Protein AF-A0A950ZVS3-F1 (afdb_monomer_lite)

Radius of gyration: 29.75 Å; chains: 1; bounding box: 111×52×45 Å

Secondary structure (DSSP, 8-state):
--TTHHHHHHHHHHHHHHHHHHHHHHHHHGGGHHHHHHHHHHHHHHTT-------SSS---S-------------------------PPP-TT-PPPPPHHHHHHHHHHHHHHHHHHHTGGGSPTT-HHHHHHHHIIIIIHHHHHHHHHTS-HHHHSS--STT---HHHHHHHHHHHHHHHHHHHHHHT-

pLDDT: mean 72.45, std 17.31, range [37.19, 94.38]

Structure (mmCIF, N/CA/C/O backbone):
data_AF-A0A950ZVS3-F1
#
_entry.id   AF-A0A950ZVS3-F1
#
loop_
_atom_site.group_PDB
_atom_site.id
_atom_site.type_symbol
_atom_site.label_atom_id
_atom_site.label_alt_id
_atom_site.label_comp_id
_atom_site.label_asym_id
_atom_site.label_entity_id
_atom_site.label_seq_id
_atom_site.pdbx_PDB_ins_code
_atom_site.Cartn_x
_atom_site.Cartn_y
_atom_site.Cartn_z
_atom_site.occupancy
_atom_site.B_iso_or_equiv
_atom_site.auth_seq_id
_atom_site.auth_comp_id
_atom_site.auth_asym_id
_atom_site.auth_atom_id
_atom_site.pdbx_PDB_model_num
ATOM 1 N N . MET A 1 1 ? 47.608 -9.525 -6.305 1.00 53.50 1 MET A N 1
ATOM 2 C CA . MET A 1 1 ? 46.633 -10.629 -6.482 1.00 53.50 1 MET A CA 1
ATOM 3 C C . MET A 1 1 ? 45.862 -11.009 -5.201 1.00 53.50 1 MET A C 1
ATOM 5 O O . MET A 1 1 ? 45.128 -11.982 -5.234 1.00 53.50 1 MET A O 1
ATOM 9 N N . TRP A 1 2 ? 45.948 -10.255 -4.090 1.00 55.88 2 TRP A N 1
ATOM 10 C CA . TRP A 1 2 ? 45.278 -10.613 -2.819 1.00 55.88 2 TRP A CA 1
ATOM 11 C C . TRP A 1 2 ? 43.920 -9.907 -2.591 1.00 55.88 2 TRP A C 1
ATOM 13 O O . TRP A 1 2 ? 43.090 -10.376 -1.823 1.00 55.88 2 TRP A O 1
ATOM 23 N N . LEU A 1 3 ? 43.645 -8.822 -3.327 1.00 58.00 3 LEU A N 1
ATOM 24 C CA . LEU A 1 3 ? 42.434 -7.993 -3.186 1.00 58.00 3 LEU A CA 1
ATOM 25 C C . LEU A 1 3 ? 41.140 -8.621 -3.750 1.00 58.00 3 LEU A C 1
ATOM 27 O O . LEU A 1 3 ? 40.059 -8.126 -3.455 1.00 58.00 3 LEU A O 1
ATOM 31 N N . LEU A 1 4 ? 41.223 -9.721 -4.514 1.00 61.34 4 LEU A N 1
ATOM 32 C CA . LEU A 1 4 ? 40.048 -10.426 -5.061 1.00 61.34 4 LEU A CA 1
ATOM 33 C C . LEU A 1 4 ? 39.488 -11.522 -4.135 1.00 61.34 4 LEU A C 1
ATOM 35 O O . LEU A 1 4 ? 38.353 -11.948 -4.322 1.00 61.34 4 LEU A O 1
ATOM 39 N N . PHE A 1 5 ? 40.237 -11.963 -3.117 1.00 62.53 5 PHE A N 1
ATOM 40 C CA . PHE A 1 5 ? 39.783 -13.016 -2.193 1.00 62.53 5 PHE A CA 1
ATOM 41 C C . PHE A 1 5 ? 38.839 -12.499 -1.100 1.00 62.53 5 PHE A C 1
ATOM 43 O O . PHE A 1 5 ? 37.979 -13.234 -0.620 1.00 62.53 5 PHE A O 1
ATOM 50 N N . ILE A 1 6 ? 38.963 -11.219 -0.745 1.00 69.38 6 ILE A N 1
ATOM 51 C CA . ILE A 1 6 ? 38.144 -10.556 0.275 1.00 69.38 6 ILE A CA 1
ATOM 52 C C . ILE A 1 6 ? 36.649 -10.532 -0.108 1.00 69.38 6 ILE A C 1
ATOM 54 O O . ILE A 1 6 ? 35.839 -10.975 0.707 1.00 69.38 6 ILE A O 1
ATOM 58 N N . PRO A 1 7 ? 36.237 -10.112 -1.325 1.00 64.56 7 PRO A N 1
ATOM 59 C CA . PRO A 1 7 ? 34.819 -10.133 -1.693 1.00 64.56 7 PRO A CA 1
ATOM 60 C C . PRO A 1 7 ? 34.251 -11.557 -1.808 1.00 64.56 7 PRO A C 1
ATOM 62 O O . PRO A 1 7 ? 33.087 -11.770 -1.477 1.00 64.56 7 PRO A O 1
ATOM 65 N N . LEU A 1 8 ? 35.063 -12.546 -2.207 1.00 68.62 8 LEU A N 1
ATOM 66 C CA . LEU A 1 8 ? 34.636 -13.947 -2.307 1.00 68.62 8 LEU A CA 1
ATOM 67 C C . LEU A 1 8 ? 34.333 -14.552 -0.924 1.00 68.62 8 LEU A C 1
ATOM 69 O O . LEU A 1 8 ? 33.345 -15.266 -0.763 1.00 68.62 8 LEU A O 1
ATOM 73 N N . LEU A 1 9 ? 35.150 -14.231 0.086 1.00 72.06 9 LEU A N 1
ATOM 74 C CA . LEU A 1 9 ? 34.936 -14.663 1.471 1.00 72.06 9 LEU A CA 1
ATOM 75 C C . LEU A 1 9 ? 33.711 -13.997 2.109 1.00 72.06 9 LEU A C 1
ATOM 77 O O . LEU A 1 9 ? 32.965 -14.662 2.825 1.00 72.06 9 LEU A O 1
ATOM 81 N N . ILE A 1 10 ? 33.465 -12.717 1.812 1.00 74.19 10 ILE A N 1
ATOM 82 C CA . ILE A 1 10 ? 32.268 -12.000 2.282 1.00 74.19 10 ILE A CA 1
ATOM 83 C C . ILE A 1 10 ? 31.003 -12.605 1.654 1.00 74.19 10 ILE A C 1
ATOM 85 O O . ILE A 1 10 ? 30.020 -12.842 2.358 1.00 74.19 10 ILE A O 1
ATOM 89 N N . LEU A 1 11 ? 31.041 -12.925 0.356 1.00 70.56 11 LEU A N 1
ATOM 90 C CA . LEU A 1 11 ? 29.930 -13.574 -0.341 1.00 70.56 11 LEU A CA 1
ATOM 91 C C . LEU A 1 11 ? 29.657 -14.983 0.217 1.00 70.56 11 LEU A C 1
ATOM 93 O O . LEU A 1 11 ? 28.511 -15.322 0.498 1.00 70.56 11 LEU A O 1
ATOM 97 N N . ALA A 1 12 ? 30.704 -15.783 0.441 1.00 71.88 12 ALA A N 1
ATOM 98 C CA . ALA A 1 12 ? 30.580 -17.119 1.027 1.00 71.88 12 ALA A CA 1
ATOM 99 C C . ALA A 1 12 ? 30.028 -17.076 2.465 1.00 71.88 12 ALA A C 1
ATOM 101 O O . ALA A 1 12 ? 29.174 -17.889 2.822 1.00 71.88 12 ALA A O 1
ATOM 102 N N . GLY A 1 13 ? 30.460 -16.096 3.268 1.00 67.81 13 GLY A N 1
ATOM 103 C CA . GLY A 1 13 ? 29.931 -15.857 4.612 1.00 67.81 13 GLY A CA 1
ATOM 104 C C . GLY A 1 13 ? 28.447 -15.479 4.608 1.00 67.81 13 GLY A C 1
ATOM 105 O O . GLY A 1 13 ? 27.675 -16.027 5.393 1.00 67.81 13 GLY A O 1
ATOM 106 N N . LEU A 1 14 ? 28.021 -14.615 3.681 1.00 67.75 14 LEU A N 1
ATOM 107 C CA . LEU A 1 14 ? 26.611 -14.236 3.517 1.00 67.75 14 LEU A CA 1
ATOM 108 C C . LEU A 1 14 ? 25.729 -15.421 3.099 1.00 67.75 14 LEU A C 1
ATOM 110 O O . LEU A 1 14 ? 24.624 -15.575 3.620 1.00 67.75 14 LEU A O 1
ATOM 114 N N . ILE A 1 15 ? 26.222 -16.290 2.213 1.00 67.56 15 ILE A N 1
ATOM 115 C CA . ILE A 1 15 ? 25.498 -17.495 1.774 1.00 67.56 15 ILE A CA 1
ATOM 116 C C . ILE A 1 15 ? 25.351 -18.504 2.929 1.00 67.56 15 ILE A C 1
ATOM 118 O O . ILE A 1 15 ? 24.272 -19.068 3.139 1.00 67.56 15 ILE A O 1
ATOM 122 N N . LEU A 1 16 ? 26.405 -18.706 3.726 1.00 60.56 16 LEU A N 1
ATOM 123 C CA . LEU A 1 16 ? 26.360 -19.584 4.904 1.00 60.56 16 LEU A CA 1
ATOM 124 C C . LEU A 1 16 ? 25.433 -19.039 6.001 1.00 60.56 16 LEU A C 1
ATOM 126 O O . LEU A 1 16 ? 24.679 -19.796 6.610 1.00 60.56 16 LEU A O 1
ATOM 130 N N . MET A 1 17 ? 25.421 -17.724 6.212 1.00 57.72 17 MET A N 1
ATOM 131 C CA . MET A 1 17 ? 24.556 -17.096 7.212 1.00 57.72 17 MET A CA 1
ATOM 132 C C . MET A 1 17 ? 23.077 -17.104 6.789 1.00 57.72 17 MET A C 1
ATOM 134 O O . MET A 1 17 ? 22.202 -17.378 7.611 1.00 57.72 17 MET A O 1
ATOM 138 N N . GLY A 1 18 ? 22.789 -16.895 5.500 1.00 57.38 18 GLY A N 1
ATOM 139 C CA . GLY A 1 18 ? 21.432 -17.001 4.955 1.00 57.38 18 GLY A CA 1
ATOM 140 C C . GLY A 1 18 ? 20.872 -18.426 5.014 1.00 57.38 18 GLY A C 1
ATOM 141 O O . GLY A 1 18 ? 19.716 -18.624 5.386 1.00 57.38 18 GLY A O 1
ATOM 142 N N . SER A 1 19 ? 21.697 -19.434 4.721 1.00 58.69 19 SER A N 1
ATOM 143 C CA . SER A 1 19 ? 21.277 -20.843 4.770 1.00 58.69 19 SER A CA 1
ATOM 144 C C . SER A 1 19 ? 21.027 -21.352 6.194 1.00 58.69 19 SER A C 1
ATOM 146 O O . SER A 1 19 ? 20.075 -22.105 6.402 1.00 58.69 19 SER A O 1
ATOM 148 N N . ALA A 1 20 ? 21.787 -20.886 7.192 1.00 59.25 20 ALA A N 1
ATOM 149 C CA . ALA A 1 20 ? 21.518 -21.189 8.600 1.00 59.25 20 ALA A CA 1
ATOM 150 C C . ALA A 1 20 ? 20.169 -20.614 9.075 1.00 59.25 20 ALA A C 1
ATOM 152 O O . ALA A 1 20 ? 19.447 -21.271 9.827 1.00 59.25 20 ALA A O 1
ATOM 153 N N . LEU A 1 21 ? 19.792 -19.425 8.591 1.00 57.78 21 LEU A N 1
ATOM 154 C CA . LEU A 1 21 ? 18.511 -18.799 8.924 1.00 57.78 21 LEU A CA 1
ATOM 155 C C . LEU A 1 21 ? 17.329 -19.552 8.293 1.00 57.78 21 LEU A C 1
ATOM 157 O O . LEU A 1 21 ? 16.331 -19.818 8.960 1.00 57.78 21 LEU A O 1
ATOM 161 N N . VAL A 1 22 ? 17.463 -19.955 7.024 1.00 57.97 22 VAL A N 1
ATOM 162 C CA . VAL A 1 22 ? 16.445 -20.754 6.321 1.00 57.97 22 VAL A CA 1
ATOM 163 C C . VAL A 1 22 ? 16.306 -22.138 6.957 1.00 57.97 22 VAL A C 1
ATOM 165 O O . VAL A 1 22 ? 15.185 -22.591 7.172 1.00 57.97 22 VAL A O 1
ATOM 168 N N . GLY A 1 23 ? 17.416 -22.781 7.334 1.00 57.72 23 GLY A N 1
ATOM 169 C CA . GLY A 1 23 ? 17.408 -24.059 8.051 1.00 57.72 23 GLY A CA 1
ATOM 170 C C . GLY A 1 23 ? 16.762 -23.971 9.437 1.00 57.72 23 GLY A C 1
ATOM 171 O O . GLY A 1 23 ? 16.012 -24.868 9.815 1.00 57.72 23 GLY A O 1
ATOM 172 N N . ALA A 1 24 ? 16.978 -22.872 10.167 1.00 58.25 24 ALA A N 1
ATOM 173 C CA . ALA A 1 24 ? 16.344 -22.634 11.464 1.00 58.25 24 ALA A CA 1
ATOM 174 C C . ALA A 1 24 ? 14.824 -22.424 11.341 1.00 58.25 24 ALA A C 1
ATOM 176 O O . ALA A 1 24 ? 14.065 -22.971 12.139 1.00 58.25 24 ALA A O 1
ATOM 177 N N . VAL A 1 25 ? 14.363 -21.703 10.313 1.00 57.69 25 VAL A N 1
ATOM 178 C CA . VAL A 1 25 ? 12.927 -21.515 10.034 1.00 57.69 25 VAL A CA 1
ATOM 179 C C . VAL A 1 25 ? 12.273 -22.820 9.555 1.00 57.69 25 VAL A C 1
ATOM 181 O O . VAL A 1 25 ? 11.171 -23.150 9.995 1.00 57.69 25 VAL A O 1
ATOM 184 N N . PHE A 1 26 ? 12.965 -23.609 8.724 1.00 55.12 26 PHE A N 1
ATOM 185 C CA . PHE A 1 26 ? 12.503 -24.935 8.290 1.00 55.12 26 PHE A CA 1
ATOM 186 C C . PHE A 1 26 ? 12.458 -25.958 9.435 1.00 55.12 26 PHE A C 1
ATOM 188 O O . PHE A 1 26 ? 11.529 -26.763 9.505 1.00 55.12 26 PHE A O 1
ATOM 195 N N . GLY A 1 27 ? 13.425 -25.917 10.354 1.00 57.47 27 GLY A N 1
ATOM 196 C CA . GLY A 1 27 ? 13.460 -26.788 11.530 1.00 57.47 27 GLY A CA 1
ATOM 197 C C . GLY A 1 27 ? 12.359 -26.479 12.548 1.00 57.47 27 GLY A C 1
ATOM 198 O O . GLY A 1 27 ? 11.879 -27.392 13.215 1.00 57.47 27 GLY A O 1
ATOM 199 N N . LEU A 1 28 ? 11.923 -25.217 12.638 1.00 58.53 28 LEU A N 1
ATOM 200 C CA . LEU A 1 28 ? 10.921 -24.780 13.613 1.00 58.53 28 LEU A CA 1
ATOM 201 C C . LEU A 1 28 ? 9.478 -25.126 13.203 1.00 58.53 28 LEU A C 1
ATOM 203 O O . LEU A 1 28 ? 8.646 -25.372 14.073 1.00 58.53 28 LEU A O 1
ATOM 207 N N . LEU A 1 29 ? 9.171 -25.161 11.899 1.00 54.38 29 LEU A N 1
ATOM 208 C CA . LEU A 1 29 ? 7.820 -25.476 11.400 1.00 54.38 29 LEU 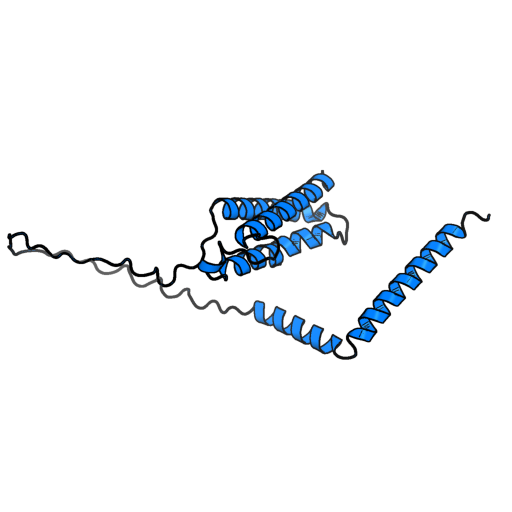A CA 1
ATOM 209 C C . LEU A 1 29 ? 7.608 -26.961 11.055 1.00 54.38 29 LEU A C 1
ATOM 211 O O . LEU A 1 29 ? 6.468 -27.408 10.899 1.00 54.38 29 LEU A O 1
ATOM 215 N N . GLY A 1 30 ? 8.690 -27.738 10.973 1.00 68.56 30 GLY A N 1
ATOM 216 C CA . GLY A 1 30 ? 8.642 -29.186 10.795 1.00 68.56 30 GLY A CA 1
ATOM 217 C C . GLY A 1 30 ? 7.885 -29.648 9.533 1.00 68.56 30 GLY A C 1
ATOM 218 O O . GLY A 1 30 ? 7.737 -28.901 8.563 1.00 68.56 30 GLY A O 1
ATOM 219 N N . PRO A 1 31 ? 7.373 -30.894 9.517 1.00 70.00 31 PRO A N 1
ATOM 220 C CA . PRO A 1 31 ? 6.705 -31.493 8.357 1.00 70.00 31 PRO A CA 1
ATOM 221 C C . PRO A 1 31 ? 5.296 -30.936 8.082 1.00 70.00 31 PRO A C 1
ATOM 223 O O . PRO A 1 31 ? 4.613 -31.436 7.193 1.00 70.00 31 PRO A O 1
ATOM 226 N N . ALA A 1 32 ? 4.836 -29.924 8.825 1.00 70.69 32 ALA A N 1
ATOM 227 C CA . ALA A 1 32 ? 3.504 -29.338 8.659 1.00 70.69 32 ALA A CA 1
ATOM 228 C C . ALA A 1 32 ? 3.432 -28.300 7.522 1.00 70.69 32 ALA A C 1
ATOM 230 O O . ALA A 1 32 ? 2.339 -27.945 7.079 1.00 70.69 32 ALA A O 1
ATOM 231 N N . TRP A 1 33 ? 4.578 -27.846 7.007 1.00 69.88 33 TRP A N 1
ATOM 232 C CA . TRP A 1 33 ? 4.664 -26.870 5.914 1.00 69.88 33 TRP A CA 1
ATOM 233 C C . TRP A 1 33 ? 3.824 -27.220 4.664 1.00 69.88 33 TRP A C 1
ATOM 235 O O . TRP A 1 33 ? 3.113 -26.342 4.168 1.00 69.88 33 TRP A O 1
ATOM 245 N N . PRO A 1 34 ? 3.806 -28.473 4.160 1.00 73.56 34 PRO A N 1
ATOM 246 C CA . PRO A 1 34 ? 2.990 -28.830 3.000 1.00 73.56 34 PRO A CA 1
ATOM 247 C C . PRO A 1 34 ? 1.489 -28.642 3.252 1.00 73.56 34 PRO A C 1
ATOM 249 O O . PRO A 1 34 ? 0.765 -28.223 2.354 1.00 73.56 34 PRO A O 1
ATOM 252 N N . LEU A 1 35 ? 1.018 -28.885 4.481 1.00 78.50 35 LEU A N 1
ATOM 253 C CA . LEU A 1 35 ? -0.387 -28.691 4.848 1.00 78.50 35 LEU A CA 1
ATOM 254 C C . LEU A 1 35 ? -0.756 -27.208 4.915 1.00 78.50 35 LEU A C 1
ATOM 256 O O . LEU A 1 35 ? -1.860 -26.844 4.518 1.00 78.50 35 LEU A O 1
ATOM 260 N N . VAL A 1 36 ? 0.169 -26.346 5.348 1.00 76.94 36 VAL A N 1
ATOM 261 C CA . VAL A 1 36 ? -0.033 -24.889 5.333 1.00 76.94 36 VAL A CA 1
ATOM 262 C C . VAL A 1 36 ? -0.174 -24.382 3.898 1.00 76.94 36 VAL A C 1
ATOM 264 O O . VAL A 1 36 ? -1.098 -23.624 3.616 1.00 76.94 36 VAL A O 1
ATOM 267 N N . LEU A 1 37 ? 0.668 -24.846 2.967 1.00 79.56 37 LEU A N 1
ATOM 268 C CA . LEU A 1 37 ? 0.548 -24.470 1.553 1.00 79.56 37 LEU A CA 1
ATOM 269 C C . LEU A 1 37 ? -0.761 -24.964 0.921 1.00 79.56 37 LEU A C 1
ATOM 271 O O . LEU A 1 37 ? -1.392 -24.216 0.177 1.00 79.56 37 LEU A O 1
ATOM 275 N N . ILE A 1 38 ? -1.208 -26.180 1.251 1.00 81.19 38 ILE A N 1
ATOM 276 C CA . ILE A 1 38 ? -2.495 -26.712 0.775 1.00 81.19 38 ILE A CA 1
ATOM 277 C C . ILE A 1 38 ? -3.666 -25.909 1.358 1.00 81.19 38 ILE A C 1
ATOM 279 O O . ILE A 1 38 ? -4.590 -25.562 0.626 1.00 81.19 38 ILE A O 1
ATOM 283 N N . ALA A 1 39 ? -3.620 -25.561 2.647 1.00 79.50 39 ALA A N 1
ATOM 284 C CA . ALA A 1 39 ? -4.655 -24.760 3.295 1.00 79.50 39 ALA A CA 1
ATOM 285 C C . ALA A 1 39 ? -4.742 -23.344 2.702 1.00 79.50 39 ALA A C 1
ATOM 287 O O . ALA A 1 39 ? -5.838 -22.855 2.432 1.00 79.50 39 ALA A O 1
ATOM 288 N N . VAL A 1 40 ? -3.596 -22.707 2.442 1.00 83.50 40 VAL A N 1
ATOM 289 C CA . VAL A 1 40 ? -3.533 -21.384 1.804 1.00 83.50 40 VAL A CA 1
ATOM 290 C C . VAL A 1 40 ? -4.013 -21.451 0.351 1.00 83.50 40 VAL A C 1
ATOM 292 O O . VAL A 1 40 ? -4.794 -20.596 -0.067 1.00 83.50 40 VAL A O 1
ATOM 295 N N . GLY A 1 41 ? -3.622 -22.486 -0.399 1.00 80.38 41 GLY A N 1
ATOM 296 C CA . GLY A 1 41 ? -4.084 -22.705 -1.772 1.00 80.38 41 GLY A CA 1
ATOM 297 C C . GLY A 1 41 ? -5.596 -22.935 -1.862 1.00 80.38 41 GLY A C 1
ATOM 298 O O . GLY A 1 41 ? -6.269 -22.307 -2.678 1.00 80.38 41 GLY A O 1
ATOM 299 N N . ALA A 1 42 ? -6.153 -23.765 -0.976 1.00 80.00 42 ALA A N 1
ATOM 300 C CA . ALA A 1 42 ? -7.594 -24.003 -0.893 1.00 80.00 42 ALA A CA 1
ATOM 301 C C . ALA A 1 42 ? -8.371 -22.738 -0.489 1.00 80.00 42 ALA A C 1
ATOM 303 O O . ALA A 1 42 ? -9.447 -22.468 -1.024 1.00 80.00 42 ALA A O 1
ATOM 304 N N . TRP A 1 43 ? -7.814 -21.933 0.421 1.00 78.88 43 TRP A N 1
ATOM 305 C CA . TRP A 1 43 ? -8.416 -20.668 0.839 1.00 78.88 43 TRP A CA 1
ATOM 306 C C . TRP A 1 43 ? -8.439 -19.627 -0.288 1.00 78.88 43 TRP A C 1
ATOM 308 O O . TRP A 1 43 ? -9.444 -18.935 -0.454 1.00 78.88 43 TRP A O 1
ATOM 318 N N . MET A 1 44 ? -7.379 -19.545 -1.101 1.00 79.06 44 MET A N 1
ATOM 319 C CA . MET A 1 44 ? -7.369 -18.671 -2.279 1.00 79.06 44 MET A CA 1
ATOM 320 C C . MET A 1 44 ? -8.381 -19.114 -3.339 1.00 79.06 44 MET A C 1
ATOM 322 O O . MET A 1 44 ? -9.087 -18.268 -3.877 1.00 79.06 44 MET A O 1
ATOM 326 N N . PHE A 1 45 ? -8.507 -20.419 -3.594 1.00 71.38 45 PHE A N 1
ATOM 327 C CA . PHE A 1 45 ? -9.439 -20.939 -4.599 1.00 71.38 45 PHE A CA 1
ATOM 328 C C . PHE A 1 45 ? -10.912 -20.708 -4.218 1.00 71.38 45 PHE A C 1
ATOM 330 O O . PHE A 1 45 ? -11.719 -20.334 -5.063 1.00 71.38 45 PHE A O 1
ATOM 337 N N . TRP A 1 46 ? -11.266 -20.824 -2.931 1.00 61.81 46 TRP A N 1
ATOM 338 C CA . TRP A 1 46 ? -12.625 -20.517 -2.456 1.00 61.81 46 TRP A CA 1
ATOM 339 C C . TRP A 1 46 ? -12.957 -19.012 -2.560 1.00 61.81 46 TRP A C 1
ATOM 341 O O . TRP A 1 46 ? -14.123 -18.630 -2.648 1.00 61.81 46 TRP A O 1
ATOM 351 N N . ARG A 1 47 ? -11.958 -18.119 -2.590 1.00 63.84 47 ARG A N 1
ATOM 352 C CA . ARG A 1 47 ? -12.195 -16.667 -2.698 1.00 63.84 47 ARG A CA 1
ATOM 353 C C . ARG A 1 47 ? -12.777 -16.258 -4.065 1.00 63.84 47 ARG A C 1
ATOM 355 O O . ARG A 1 47 ? -13.428 -15.215 -4.129 1.00 63.84 47 ARG A O 1
ATOM 362 N N . GLU A 1 48 ? -12.608 -17.088 -5.098 1.00 54.44 48 GLU A N 1
ATOM 363 C CA . GLU A 1 48 ? -13.063 -16.830 -6.475 1.00 54.44 48 GLU A CA 1
ATOM 364 C C . GLU A 1 48 ? -14.559 -17.160 -6.693 1.00 54.44 48 GLU A C 1
ATOM 366 O O . GLU A 1 48 ? -15.220 -16.563 -7.544 1.00 54.44 48 GLU A O 1
ATOM 371 N N . ASP A 1 49 ? -15.150 -18.041 -5.878 1.00 52.03 49 ASP A N 1
ATOM 372 C CA . ASP A 1 49 ? -16.547 -18.470 -6.028 1.00 52.03 49 ASP A CA 1
ATOM 373 C C . ASP A 1 49 ? -17.509 -17.636 -5.168 1.00 52.03 49 ASP A C 1
ATOM 375 O O . ASP A 1 49 ? -18.092 -18.095 -4.180 1.00 52.03 49 ASP A O 1
ATOM 379 N N . ARG A 1 50 ? -17.748 -16.383 -5.569 1.00 50.19 50 ARG A N 1
ATOM 380 C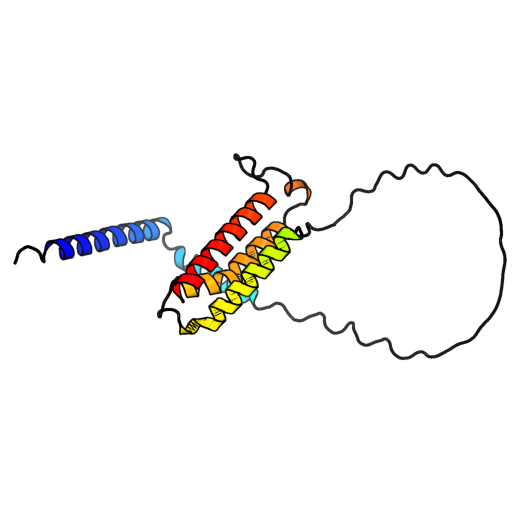 CA . ARG A 1 50 ? -18.990 -15.687 -5.186 1.00 50.19 50 ARG A CA 1
ATOM 381 C C . ARG A 1 50 ? -20.017 -15.841 -6.310 1.00 50.19 50 ARG A C 1
ATOM 383 O O . ARG A 1 50 ? -19.938 -15.119 -7.306 1.00 50.19 50 ARG A O 1
ATOM 390 N N . PRO A 1 51 ? -21.014 -16.740 -6.179 1.00 51.47 51 PRO A N 1
ATOM 391 C CA . PRO A 1 51 ? -22.031 -16.910 -7.201 1.00 51.47 51 PRO A CA 1
ATOM 392 C C . PRO A 1 51 ? -22.850 -15.625 -7.339 1.00 51.47 51 PRO A C 1
ATOM 394 O O . PRO A 1 51 ? -23.386 -15.074 -6.375 1.00 51.47 51 PRO A O 1
ATOM 397 N N . ARG A 1 52 ? -22.943 -15.175 -8.588 1.00 51.19 52 ARG A N 1
ATOM 398 C CA . ARG A 1 52 ? -23.614 -13.983 -9.115 1.00 51.19 52 ARG A CA 1
ATOM 399 C C . ARG A 1 52 ? -25.142 -14.056 -8.936 1.00 51.19 52 ARG A C 1
ATOM 401 O O . ARG A 1 52 ? -25.900 -14.066 -9.901 1.00 51.19 52 ARG A O 1
ATOM 408 N N . ARG A 1 53 ? -25.622 -14.159 -7.696 1.00 50.50 53 ARG A N 1
ATOM 409 C CA . ARG A 1 53 ? -27.028 -14.431 -7.361 1.00 50.50 53 ARG A CA 1
ATOM 410 C C . ARG A 1 53 ? -27.758 -13.177 -6.879 1.00 50.50 53 ARG A C 1
ATOM 412 O O . ARG A 1 53 ? -28.268 -13.173 -5.767 1.00 50.50 53 ARG A O 1
ATOM 419 N N . GLN A 1 54 ? -27.820 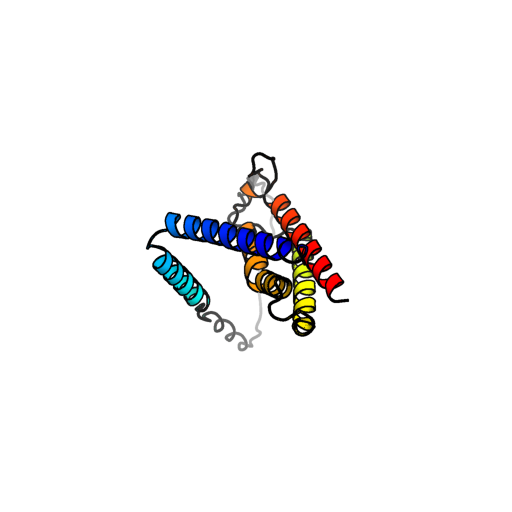-12.108 -7.681 1.00 49.34 54 GLN A N 1
ATOM 420 C CA . GLN A 1 54 ? -28.699 -10.976 -7.331 1.00 49.34 54 GLN A CA 1
ATOM 421 C C . GLN A 1 54 ? -29.071 -10.010 -8.470 1.00 49.34 54 GLN A C 1
ATOM 423 O O . GLN A 1 54 ? -29.210 -8.814 -8.246 1.00 49.34 54 GLN A O 1
ATOM 428 N N . GLN A 1 55 ? -29.291 -10.502 -9.694 1.00 50.72 55 GLN A N 1
ATOM 429 C CA . GLN A 1 55 ? -29.664 -9.632 -10.824 1.00 50.72 55 GLN A CA 1
ATOM 430 C C . GLN A 1 55 ? -31.007 -9.982 -11.488 1.00 50.72 55 GLN A C 1
ATOM 432 O O . GLN A 1 55 ? -31.183 -9.784 -12.685 1.00 50.72 55 GLN A O 1
ATOM 437 N N . GLN A 1 56 ? -31.980 -10.478 -10.713 1.00 54.72 56 GLN A N 1
ATOM 438 C CA . GLN A 1 56 ? -33.339 -10.760 -11.212 1.00 54.72 56 GLN A CA 1
ATOM 439 C C . GLN A 1 56 ? -34.489 -10.098 -10.429 1.00 54.72 56 GLN A C 1
ATOM 441 O O . GLN A 1 56 ? -35.645 -10.418 -10.675 1.00 54.72 56 GLN A O 1
ATOM 446 N N . TYR A 1 57 ? -34.224 -9.105 -9.572 1.00 54.34 57 TYR A N 1
ATOM 447 C CA . TYR A 1 57 ? -35.293 -8.322 -8.915 1.00 54.34 57 TYR A CA 1
ATOM 448 C C . TYR A 1 57 ? -35.663 -7.008 -9.631 1.00 54.34 57 TYR A C 1
ATOM 450 O O . TYR A 1 57 ? -36.395 -6.191 -9.085 1.00 54.34 57 TYR A O 1
ATOM 458 N N . GLY A 1 58 ? -35.190 -6.788 -10.862 1.00 49.22 58 GLY A N 1
ATOM 459 C CA . GLY A 1 58 ? -35.283 -5.486 -11.537 1.00 49.22 58 GLY A CA 1
ATOM 460 C C . GLY A 1 58 ? -36.127 -5.424 -12.812 1.00 49.22 58 GLY A C 1
ATOM 461 O O . GLY A 1 58 ? -35.862 -4.556 -13.638 1.00 49.22 58 GLY A O 1
ATOM 462 N N . ARG A 1 59 ? -37.090 -6.329 -13.047 1.00 48.38 59 ARG A N 1
ATOM 463 C CA . ARG A 1 59 ? -37.907 -6.275 -14.279 1.00 48.38 59 ARG A CA 1
ATOM 464 C C . ARG A 1 59 ? -39.366 -6.688 -14.081 1.00 48.38 59 ARG A C 1
ATOM 466 O O . ARG A 1 59 ? -39.858 -7.591 -14.745 1.00 48.38 59 ARG A O 1
ATOM 473 N N . ALA A 1 60 ? -40.064 -6.003 -13.181 1.00 50.38 60 ALA A N 1
ATOM 474 C CA . ALA A 1 60 ? -41.519 -6.102 -13.074 1.00 50.38 60 ALA A CA 1
ATOM 475 C C . ALA A 1 60 ? -42.154 -4.778 -12.615 1.00 50.38 60 ALA A C 1
ATOM 477 O O . ALA A 1 60 ? -42.860 -4.746 -11.619 1.00 50.38 60 ALA A O 1
ATOM 478 N N . VAL A 1 61 ? -41.900 -3.665 -13.313 1.00 56.81 61 VAL A N 1
ATOM 479 C CA . VAL A 1 61 ? -42.715 -2.446 -13.145 1.00 56.81 61 VAL A CA 1
ATOM 480 C C . VAL A 1 61 ? -42.645 -1.575 -14.397 1.00 56.81 61 VAL A C 1
ATOM 482 O O . VAL A 1 61 ? -41.837 -0.662 -14.490 1.00 56.81 61 VAL A O 1
ATOM 485 N N . ALA A 1 62 ? -43.476 -1.885 -15.391 1.00 52.19 62 ALA A N 1
ATOM 486 C CA . ALA A 1 62 ? -43.847 -0.929 -16.439 1.00 52.19 62 ALA A CA 1
ATOM 487 C C . ALA A 1 62 ? -45.121 -1.361 -17.180 1.00 52.19 62 ALA A C 1
ATOM 489 O O . ALA A 1 62 ? -45.169 -1.320 -18.399 1.00 52.19 62 ALA A O 1
ATOM 490 N N . THR A 1 63 ? -46.164 -1.771 -16.463 1.00 56.25 63 THR A N 1
ATOM 491 C CA . THR A 1 63 ? -47.518 -1.818 -17.036 1.00 56.25 63 THR A CA 1
ATOM 492 C C . THR A 1 63 ? -48.529 -1.768 -15.908 1.00 56.25 63 THR A C 1
ATOM 494 O O . THR A 1 63 ? -48.773 -2.783 -15.270 1.00 56.25 63 THR A O 1
ATOM 497 N N . CYS A 1 64 ? -49.095 -0.587 -15.665 1.00 48.75 64 CYS A N 1
ATOM 498 C CA . CYS A 1 64 ? -50.497 -0.400 -15.291 1.00 48.75 64 CYS A CA 1
ATOM 499 C C . CYS A 1 64 ? -50.831 1.089 -15.420 1.00 48.75 64 CYS A C 1
ATOM 501 O O . CYS A 1 64 ? -50.658 1.885 -14.503 1.00 48.75 64 CYS A O 1
ATOM 503 N N . ALA A 1 65 ? -51.306 1.451 -16.608 1.00 48.72 65 ALA A N 1
ATOM 504 C CA . ALA A 1 65 ? -52.139 2.619 -16.799 1.00 48.72 65 ALA A CA 1
ATOM 505 C C . ALA A 1 65 ? -53.484 2.396 -16.089 1.00 48.72 65 ALA A C 1
ATOM 507 O O . ALA A 1 65 ? -54.100 1.350 -16.294 1.00 48.72 65 ALA A O 1
ATOM 508 N N . LYS A 1 66 ? -53.941 3.380 -15.303 1.00 49.59 66 LYS A N 1
ATOM 509 C CA . LYS A 1 66 ? -55.362 3.748 -15.133 1.00 49.59 66 LYS A CA 1
ATOM 510 C C . LYS A 1 66 ? -55.497 5.011 -14.263 1.00 49.59 66 LYS A C 1
ATOM 512 O O . LYS A 1 66 ? -55.062 4.986 -13.115 1.00 49.59 66 LYS A O 1
ATOM 517 N N . PRO A 1 67 ? -56.128 6.089 -14.763 1.00 52.16 67 PRO A N 1
ATOM 518 C CA . PRO A 1 67 ? -56.619 7.185 -13.940 1.00 52.16 67 PRO A CA 1
ATOM 519 C C . PRO A 1 67 ? -58.119 7.005 -13.649 1.00 52.16 67 PRO A C 1
ATOM 521 O O . PRO A 1 67 ? -58.880 6.559 -14.508 1.00 52.16 67 PRO A O 1
ATOM 524 N N . GLY A 1 68 ? -58.564 7.387 -12.453 1.00 41.53 68 GLY A N 1
ATOM 525 C CA . GLY A 1 68 ? -59.989 7.522 -12.145 1.00 41.53 68 GLY A CA 1
ATOM 526 C C . GLY A 1 68 ? -60.267 7.912 -10.686 1.00 41.53 68 GLY A C 1
ATOM 527 O O . GLY A 1 68 ? -59.477 7.548 -9.821 1.00 41.53 68 GLY A O 1
ATOM 528 N N . PRO A 1 69 ? -61.333 8.689 -10.405 1.00 59.59 69 PRO A N 1
ATOM 529 C CA . PRO A 1 69 ? -61.281 9.750 -9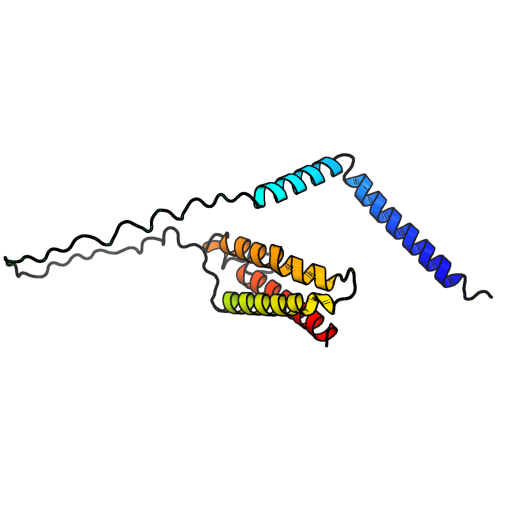.400 1.00 59.59 69 PRO A CA 1
ATOM 530 C C . PRO A 1 69 ? -62.291 9.606 -8.245 1.00 59.59 69 PRO A C 1
ATOM 532 O O . PRO A 1 69 ? -63.261 8.859 -8.329 1.00 59.59 69 PRO A O 1
ATOM 535 N N . ARG A 1 70 ? -62.138 10.530 -7.282 1.00 38.94 70 ARG A N 1
ATOM 536 C CA . ARG A 1 70 ? -63.191 11.207 -6.493 1.00 38.94 70 ARG A CA 1
ATOM 537 C C . ARG A 1 70 ? -63.483 10.705 -5.066 1.00 38.94 70 ARG A C 1
ATOM 539 O O . ARG A 1 70 ? -63.928 9.591 -4.844 1.00 38.94 70 ARG A O 1
ATOM 546 N N . ALA A 1 71 ? -63.443 11.715 -4.191 1.00 38.22 71 ALA A N 1
ATOM 547 C CA . ALA A 1 71 ? -64.405 12.061 -3.141 1.00 38.22 71 ALA A CA 1
ATOM 548 C C . ALA A 1 71 ? -64.139 11.635 -1.689 1.00 38.22 71 ALA A C 1
ATOM 550 O O . ALA A 1 71 ? -63.940 10.470 -1.376 1.00 38.22 71 ALA A O 1
ATOM 551 N N . SER A 1 72 ? -64.375 12.642 -0.835 1.00 40.88 72 SER A N 1
ATOM 552 C CA . SER A 1 72 ? -64.755 12.593 0.583 1.00 40.88 72 SER A CA 1
ATOM 553 C C . SER A 1 72 ? -63.653 12.269 1.587 1.00 40.88 72 SER A C 1
ATOM 555 O O . SER A 1 72 ? -62.836 11.395 1.374 1.00 40.88 72 SER A O 1
ATOM 557 N N . ALA A 1 73 ? -63.598 12.877 2.765 1.00 37.19 73 ALA A N 1
ATOM 558 C CA . ALA A 1 73 ? -64.234 14.053 3.353 1.00 37.19 73 ALA A CA 1
ATOM 559 C C . ALA A 1 73 ? -63.534 14.259 4.712 1.00 37.19 73 ALA A C 1
ATOM 561 O O . ALA A 1 73 ? -63.014 13.301 5.268 1.00 37.19 73 ALA A O 1
ATOM 562 N N . LYS A 1 74 ? -63.584 15.490 5.239 1.00 37.34 74 LYS A N 1
ATOM 563 C CA . LYS A 1 74 ? -63.630 15.848 6.675 1.00 37.34 74 LYS A CA 1
ATOM 564 C C . LYS A 1 74 ? -62.782 15.022 7.669 1.00 37.34 74 LYS A C 1
ATOM 566 O O . LYS A 1 74 ? -63.160 13.910 7.995 1.00 37.34 74 LYS A O 1
ATOM 571 N N . GLN A 1 75 ? -61.880 15.682 8.402 1.00 37.66 75 GLN A N 1
ATOM 572 C CA . GLN A 1 75 ? -62.232 16.210 9.732 1.00 37.66 75 GLN A CA 1
ATOM 573 C C . GLN A 1 75 ? -61.119 17.074 10.333 1.00 37.66 75 GLN A C 1
ATOM 575 O O . GLN A 1 75 ? -59.958 16.692 10.419 1.00 37.66 75 GLN A O 1
ATOM 580 N N . SER A 1 76 ? -61.539 18.257 10.756 1.00 40.06 76 SER A N 1
ATOM 581 C CA . SER A 1 76 ? -60.842 19.217 11.597 1.00 40.06 76 SER A CA 1
ATOM 582 C C . SER A 1 76 ? -60.836 18.752 13.060 1.00 40.06 76 SER A C 1
ATOM 584 O O . SER A 1 76 ? -61.846 18.218 13.516 1.00 40.06 76 SER A O 1
ATOM 586 N N . GLY A 1 77 ? -59.791 19.076 13.828 1.00 38.94 77 GLY A N 1
ATOM 587 C CA . GLY A 1 77 ? -59.904 19.209 15.290 1.00 38.94 77 GLY A CA 1
ATOM 588 C C . GLY A 1 77 ? -58.647 18.866 16.103 1.00 38.94 77 GLY A C 1
ATOM 589 O O . GLY A 1 77 ? -57.861 18.047 15.650 1.00 38.94 77 GLY A O 1
ATOM 590 N N . PRO A 1 78 ? -58.430 19.502 17.273 1.00 54.16 78 PRO A N 1
ATOM 591 C CA . PRO A 1 78 ? -57.121 20.013 17.693 1.00 54.16 78 PRO A CA 1
ATOM 592 C C . PRO A 1 78 ? -56.542 19.377 18.977 1.00 54.16 78 PRO A C 1
ATOM 594 O O . PRO A 1 78 ? -57.263 18.810 19.784 1.00 54.16 78 PRO A O 1
ATOM 597 N N . VAL A 1 79 ? -55.227 19.570 19.158 1.00 54.47 79 VAL A N 1
ATOM 598 C CA . VAL A 1 79 ? -54.463 19.685 20.423 1.00 54.47 79 VAL A CA 1
ATOM 599 C C . VAL A 1 79 ? -54.835 18.722 21.565 1.00 54.47 79 VAL A C 1
ATOM 601 O O . VAL A 1 79 ? -55.749 18.972 22.343 1.00 54.47 79 VAL A O 1
ATOM 604 N N . ALA A 1 80 ? -53.985 17.717 21.786 1.00 42.78 80 ALA A N 1
ATOM 605 C CA . ALA A 1 80 ? -53.786 17.130 23.108 1.00 42.78 80 ALA A CA 1
ATOM 606 C C . ALA A 1 80 ? -52.309 16.762 23.294 1.00 42.78 80 ALA A C 1
ATOM 608 O O . ALA A 1 80 ? -51.736 15.991 22.526 1.00 42.78 80 ALA A O 1
ATOM 609 N N . SER A 1 8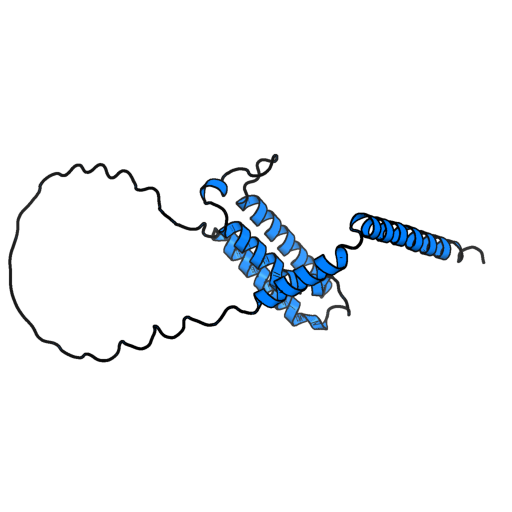1 ? -51.705 17.363 24.317 1.00 49.00 81 SER A N 1
ATOM 610 C CA . SER A 1 81 ? -50.379 17.058 24.840 1.00 49.00 81 SER A CA 1
ATOM 611 C C . SER A 1 81 ? -50.148 15.556 24.977 1.00 49.00 81 SER A C 1
ATOM 613 O O . SER A 1 81 ? -50.809 14.900 25.778 1.00 49.00 81 SER A O 1
ATOM 615 N N . VAL A 1 82 ? -49.120 15.041 24.306 1.00 50.12 82 VAL A N 1
ATOM 616 C CA . VAL A 1 82 ? -48.419 13.842 24.766 1.00 50.12 82 VAL A CA 1
ATOM 617 C C . VAL A 1 82 ? -46.946 14.193 24.876 1.00 50.12 82 VAL A C 1
ATOM 619 O O . VAL A 1 82 ? -46.188 14.225 23.911 1.00 50.12 82 VAL A O 1
ATOM 622 N N . LYS A 1 83 ? -46.573 14.494 26.117 1.00 49.28 83 LYS A N 1
ATOM 623 C CA . LYS A 1 83 ? -45.222 14.436 26.655 1.00 49.28 83 LYS A CA 1
ATOM 624 C C . LYS A 1 83 ? -44.740 12.985 26.525 1.00 49.28 83 LYS A C 1
ATOM 626 O O . LYS A 1 83 ? -44.840 12.212 27.469 1.00 49.28 83 LYS A O 1
ATOM 631 N N . SER A 1 84 ? -44.287 12.600 25.337 1.00 44.12 84 SER A N 1
ATOM 632 C CA . SER A 1 84 ? -43.508 11.381 25.143 1.00 44.12 84 SER A CA 1
ATOM 633 C C . SER A 1 84 ? -42.048 11.776 25.168 1.00 44.12 84 SER A C 1
ATOM 635 O O . SER A 1 84 ? -41.502 12.327 24.217 1.00 44.12 84 SER A O 1
ATOM 637 N N . GLU A 1 85 ? -41.443 11.507 26.312 1.00 48.59 85 GLU A N 1
ATOM 638 C CA . GLU A 1 85 ? -40.010 11.411 26.507 1.00 48.59 85 GLU A CA 1
ATOM 639 C C . GLU A 1 85 ? -39.473 10.346 25.539 1.00 48.59 85 GLU A C 1
ATOM 641 O O . GLU A 1 85 ? -39.432 9.153 25.838 1.00 48.59 85 GLU A O 1
ATOM 646 N N . VAL A 1 86 ? -39.143 10.765 24.315 1.00 47.44 86 VAL A N 1
ATOM 647 C CA . VAL A 1 86 ? -38.447 9.924 23.342 1.00 47.44 86 VAL A CA 1
ATOM 648 C C . VAL A 1 86 ? -37.004 9.836 23.815 1.00 47.44 86 VAL A C 1
ATOM 650 O O . VAL A 1 86 ? -36.136 10.604 23.409 1.00 47.44 86 VAL A O 1
ATOM 653 N N . LYS A 1 87 ? -36.759 8.884 24.715 1.00 56.09 87 LYS A N 1
ATOM 654 C CA . LYS A 1 87 ? -35.448 8.266 24.899 1.00 56.09 87 LYS A CA 1
ATOM 655 C C . LYS A 1 87 ? -34.926 7.938 23.493 1.00 56.09 87 LYS A C 1
ATOM 657 O O . LYS A 1 87 ? -35.590 7.153 22.810 1.00 56.09 87 LYS A O 1
ATOM 662 N N . PRO A 1 88 ? -33.821 8.538 23.013 1.00 51.50 88 PRO A N 1
ATOM 663 C CA . PRO A 1 88 ? -33.311 8.191 21.701 1.00 51.50 88 PRO A CA 1
ATOM 664 C C . PRO A 1 88 ? -32.982 6.702 21.744 1.00 51.50 88 PRO A C 1
ATOM 666 O O . PRO A 1 88 ? -32.198 6.242 22.577 1.00 51.50 88 PRO A O 1
ATOM 669 N N . ALA A 1 89 ? -33.673 5.936 20.904 1.00 55.28 89 ALA A N 1
ATOM 670 C CA . ALA A 1 89 ? -33.340 4.547 20.678 1.00 55.28 89 ALA A CA 1
ATOM 671 C C . ALA A 1 89 ? -31.843 4.487 20.327 1.00 55.28 89 ALA A C 1
ATOM 673 O O . ALA A 1 89 ? -31.396 5.289 19.500 1.00 55.28 89 ALA A O 1
ATOM 674 N N . PRO A 1 90 ? -31.048 3.595 20.945 1.00 59.53 90 PRO A N 1
ATOM 675 C CA . PRO A 1 90 ? -29.682 3.387 20.492 1.00 59.53 90 PRO A CA 1
ATOM 676 C C . PRO A 1 90 ? -29.743 3.025 19.001 1.00 59.53 90 PRO A C 1
ATOM 678 O O . PRO A 1 90 ? -30.603 2.218 18.628 1.00 59.53 90 PRO A O 1
ATOM 681 N N . PRO A 1 91 ? -28.909 3.630 18.136 1.00 53.94 91 PRO A N 1
ATOM 682 C CA . PRO A 1 91 ? -28.930 3.338 16.712 1.00 53.94 91 PRO A CA 1
ATOM 683 C C . PRO A 1 91 ? -28.572 1.866 16.509 1.00 53.94 91 PRO A C 1
ATOM 685 O O . PRO A 1 91 ? -27.410 1.467 16.556 1.00 53.94 91 PRO A O 1
ATOM 688 N N . GLN A 1 92 ? -29.599 1.041 16.318 1.00 48.75 92 GLN A N 1
ATOM 689 C CA . GLN A 1 92 ? -29.449 -0.354 15.956 1.00 48.75 92 GLN A CA 1
ATOM 690 C C . GLN A 1 92 ? -28.869 -0.396 14.540 1.00 48.75 92 GLN A C 1
ATOM 692 O O . GLN A 1 92 ? -29.519 -0.006 13.574 1.00 48.75 92 GLN A O 1
ATOM 697 N N . ASN A 1 93 ? -27.645 -0.911 14.441 1.00 53.75 93 ASN A N 1
ATOM 698 C CA . ASN A 1 93 ? -27.052 -1.455 13.218 1.00 53.75 93 ASN A CA 1
ATOM 699 C C . ASN A 1 93 ? -26.578 -0.451 12.151 1.00 53.75 93 ASN A C 1
ATOM 701 O O . ASN A 1 93 ? -26.614 -0.762 10.961 1.00 53.75 93 ASN A O 1
ATOM 705 N N . ALA A 1 94 ? -26.059 0.714 12.541 1.00 57.59 94 ALA A N 1
ATOM 706 C CA . ALA A 1 94 ? -25.243 1.513 11.626 1.00 57.59 94 ALA A CA 1
ATOM 707 C C . ALA A 1 94 ? -23.799 0.984 11.648 1.00 57.59 94 ALA A C 1
ATOM 709 O O . ALA A 1 94 ? -23.078 1.177 12.629 1.00 57.59 94 ALA A O 1
ATOM 710 N N . LYS A 1 95 ? -23.386 0.284 10.583 1.00 62.78 95 LYS A N 1
ATOM 711 C CA . LYS A 1 95 ? -21.983 -0.117 10.375 1.00 62.78 95 LYS A CA 1
ATOM 712 C C . LYS A 1 95 ? -21.061 1.111 10.502 1.00 62.78 95 LYS A C 1
ATOM 714 O O . LYS A 1 95 ? -21.506 2.222 10.196 1.00 62.78 95 LYS A O 1
ATOM 719 N N . PRO A 1 96 ? -19.802 0.950 10.946 1.00 68.06 96 PRO A N 1
ATOM 720 C CA . PRO A 1 96 ? -18.818 2.018 10.827 1.00 68.06 96 PRO A CA 1
ATOM 721 C C . PRO A 1 96 ? -18.760 2.444 9.366 1.00 68.06 96 PRO A C 1
ATOM 723 O O . PRO A 1 96 ? -18.629 1.606 8.481 1.00 68.06 96 PRO A O 1
ATOM 726 N N . GLU A 1 97 ? -18.911 3.734 9.116 1.00 76.00 97 GLU A N 1
ATOM 727 C CA . GLU A 1 97 ? -18.711 4.308 7.794 1.00 76.00 97 GLU A CA 1
ATOM 728 C C . GLU A 1 97 ? -17.323 4.944 7.779 1.00 76.00 97 GLU A C 1
ATOM 730 O O . GLU A 1 97 ? -16.863 5.464 8.801 1.00 76.00 97 GLU A O 1
ATOM 735 N N . LEU A 1 98 ? -16.627 4.868 6.646 1.00 78.00 98 LEU A N 1
ATOM 736 C CA . LEU A 1 98 ? -15.316 5.496 6.526 1.00 78.00 98 LEU A CA 1
ATOM 737 C C . LEU A 1 98 ? -15.478 7.019 6.632 1.00 78.00 98 LEU A C 1
ATOM 739 O O . LEU A 1 98 ? -16.291 7.588 5.903 1.00 78.00 98 LEU A O 1
ATOM 743 N N . PRO A 1 99 ? -14.684 7.710 7.462 1.00 84.06 99 PRO A N 1
ATOM 744 C CA . PRO A 1 99 ? -14.621 9.166 7.429 1.00 84.06 99 PRO A CA 1
ATOM 745 C C . PRO A 1 99 ? -14.240 9.661 6.030 1.00 84.06 99 PRO A C 1
ATOM 747 O O . PRO A 1 99 ? -13.399 9.047 5.368 1.00 84.06 99 PRO A O 1
ATOM 750 N N . ILE A 1 100 ? -14.810 10.788 5.598 1.00 84.69 100 ILE A N 1
ATOM 751 C CA . ILE A 1 100 ? -14.588 11.350 4.254 1.00 84.69 100 ILE A CA 1
ATOM 752 C C . ILE A 1 100 ? -13.093 11.519 3.949 1.00 84.69 100 ILE A C 1
ATOM 754 O O . ILE A 1 100 ? -12.645 11.120 2.878 1.00 84.69 100 ILE A O 1
ATOM 758 N N . ASP A 1 101 ? -12.296 12.001 4.908 1.00 83.38 101 ASP A N 1
ATOM 759 C CA . ASP A 1 101 ? -10.846 12.170 4.731 1.00 83.38 101 ASP A CA 1
ATOM 760 C C . ASP A 1 101 ? -10.137 10.858 4.356 1.00 83.38 101 ASP A C 1
ATOM 762 O O . ASP A 1 101 ? -9.215 10.843 3.542 1.00 83.38 101 ASP A O 1
ATOM 766 N N . VAL A 1 102 ? -10.568 9.745 4.960 1.00 87.06 102 VAL A N 1
ATOM 767 C CA . VAL A 1 102 ? -9.994 8.416 4.718 1.00 87.06 102 VAL A CA 1
ATOM 768 C C . VAL A 1 102 ? -10.413 7.915 3.340 1.00 87.06 102 VAL A C 1
ATOM 770 O O . VAL A 1 102 ? -9.581 7.382 2.612 1.00 87.06 102 VAL A O 1
ATOM 773 N N . GLN A 1 103 ? -11.672 8.133 2.951 1.00 88.00 103 GLN A N 1
ATOM 774 C CA . GLN A 1 103 ? -12.161 7.772 1.617 1.00 88.00 103 GLN A CA 1
ATOM 775 C C . GLN A 1 103 ? -11.375 8.495 0.518 1.00 88.00 103 GLN A C 1
ATOM 777 O O . GLN A 1 103 ? -10.927 7.861 -0.435 1.00 88.00 103 GLN A O 1
ATOM 782 N N . VAL A 1 104 ? -11.145 9.802 0.679 1.00 90.56 104 VAL A N 1
ATOM 783 C CA . VAL A 1 104 ? -10.359 10.596 -0.277 1.00 90.56 104 VAL A CA 1
ATOM 784 C C . VAL A 1 104 ? -8.940 10.040 -0.410 1.00 90.56 104 VAL A C 1
ATOM 786 O O . VAL A 1 104 ? -8.475 9.844 -1.532 1.00 90.56 104 VAL A O 1
ATOM 789 N N . LYS A 1 105 ? -8.275 9.718 0.708 1.00 89.56 105 LYS A N 1
ATOM 790 C CA . LYS A 1 105 ? -6.929 9.119 0.691 1.00 89.56 105 LYS A CA 1
ATOM 791 C C . LYS A 1 105 ? -6.896 7.760 0.001 1.00 89.56 105 LYS A C 1
ATOM 793 O O . LYS A 1 105 ? -6.014 7.504 -0.810 1.00 89.56 105 LYS A O 1
ATOM 798 N N . VAL A 1 106 ? -7.869 6.897 0.280 1.00 91.56 106 VAL A N 1
ATOM 799 C CA . VAL A 1 106 ? -7.977 5.588 -0.380 1.00 91.56 106 VAL A CA 1
ATOM 800 C C . VAL A 1 106 ? -8.111 5.750 -1.894 1.00 91.56 106 VAL A C 1
ATOM 802 O O . VAL A 1 106 ? -7.418 5.064 -2.641 1.00 91.56 106 VAL A O 1
ATOM 805 N N . GLU A 1 107 ? -8.963 6.663 -2.358 1.00 91.88 107 GLU A N 1
ATOM 806 C CA . GLU A 1 107 ? -9.141 6.917 -3.792 1.00 91.88 107 GLU A CA 1
ATOM 807 C C . GLU A 1 107 ? -7.891 7.528 -4.442 1.00 91.88 107 GLU A C 1
ATOM 809 O O . GLU A 1 107 ? -7.555 7.192 -5.580 1.00 91.88 107 GLU A O 1
ATOM 814 N N . GLN A 1 108 ? -7.153 8.376 -3.719 1.00 91.69 108 GLN A N 1
ATOM 815 C CA . GLN A 1 108 ? -5.851 8.877 -4.171 1.00 91.69 108 GLN A CA 1
ATOM 816 C C . GLN A 1 108 ? -4.845 7.736 -4.353 1.00 91.69 108 GLN A C 1
ATOM 818 O O . GLN A 1 108 ? -4.236 7.629 -5.418 1.00 91.69 108 GLN A O 1
ATOM 823 N N . ILE A 1 109 ? -4.723 6.859 -3.355 1.00 91.38 109 ILE A N 1
ATOM 824 C CA . ILE A 1 109 ? -3.837 5.691 -3.395 1.00 91.38 109 ILE A CA 1
ATOM 825 C C . ILE A 1 109 ? -4.220 4.774 -4.559 1.00 91.38 109 ILE A C 1
ATOM 827 O O . ILE A 1 109 ? -3.354 4.405 -5.347 1.00 91.38 109 ILE A O 1
ATOM 831 N N . ARG A 1 110 ? -5.512 4.457 -4.728 1.00 92.50 110 ARG A N 1
ATOM 832 C CA . ARG A 1 110 ? -6.009 3.652 -5.860 1.00 92.50 110 ARG A CA 1
ATOM 833 C C . ARG A 1 110 ? -5.589 4.240 -7.198 1.00 92.50 110 ARG A C 1
ATOM 835 O O . ARG A 1 110 ? -5.006 3.539 -8.015 1.00 92.50 110 ARG A O 1
ATOM 842 N N . ARG A 1 111 ? -5.801 5.544 -7.387 1.00 92.12 111 ARG A N 1
ATOM 843 C CA . ARG A 1 111 ? -5.413 6.227 -8.624 1.00 92.12 111 ARG A CA 1
ATOM 844 C C . ARG A 1 111 ? -3.905 6.171 -8.865 1.00 92.12 111 ARG A C 1
ATOM 846 O O . ARG A 1 111 ? -3.494 5.947 -9.999 1.00 92.12 111 ARG A O 1
ATOM 853 N N . LYS A 1 112 ? -3.079 6.369 -7.832 1.00 92.31 112 LYS A N 1
ATOM 854 C CA . LYS A 1 112 ? -1.614 6.261 -7.954 1.00 92.31 112 LYS A CA 1
ATOM 855 C C . LYS A 1 112 ? -1.192 4.848 -8.340 1.00 92.31 112 LYS A C 1
ATOM 857 O O . LYS A 1 112 ? -0.387 4.683 -9.250 1.00 92.31 112 LYS A O 1
ATOM 862 N N . VAL A 1 113 ? -1.770 3.840 -7.692 1.00 92.50 113 VAL A N 1
ATOM 863 C CA . VAL A 1 113 ? -1.538 2.433 -8.024 1.00 92.50 113 VAL A CA 1
ATOM 864 C C . VAL A 1 113 ? -1.921 2.143 -9.474 1.00 92.50 113 VAL A C 1
ATOM 866 O O . VAL A 1 113 ? -1.103 1.584 -10.196 1.00 92.50 113 VAL A O 1
ATOM 869 N N . ASP A 1 114 ? -3.096 2.573 -9.936 1.00 92.31 114 ASP A N 1
ATOM 870 C CA . ASP A 1 114 ? -3.532 2.360 -11.324 1.00 92.31 114 ASP A CA 1
ATOM 871 C C . ASP A 1 114 ? -2.574 3.004 -12.335 1.00 92.31 114 ASP A C 1
ATOM 873 O O . ASP A 1 114 ? -2.232 2.399 -13.353 1.00 92.31 114 ASP A O 1
ATOM 877 N N . VAL A 1 115 ? -2.087 4.213 -12.036 1.00 91.81 115 VAL A N 1
ATOM 878 C CA . VAL A 1 115 ? -1.082 4.902 -12.856 1.00 91.81 115 VAL A CA 1
ATOM 879 C C . VAL A 1 115 ? 0.229 4.110 -12.894 1.00 91.81 115 VAL A C 1
ATOM 881 O O . VAL A 1 115 ? 0.761 3.869 -13.975 1.00 91.81 115 VAL A O 1
ATOM 884 N N . LEU A 1 116 ? 0.732 3.661 -11.742 1.00 91.56 116 LEU A N 1
ATOM 885 C CA . LEU A 1 116 ? 1.958 2.859 -11.651 1.00 91.56 116 LEU A CA 1
ATOM 886 C C . LEU A 1 116 ? 1.823 1.516 -12.378 1.00 91.56 116 LEU A C 1
ATOM 888 O O . LEU A 1 116 ? 2.746 1.103 -13.077 1.00 91.56 116 LEU A O 1
ATOM 892 N N . LEU A 1 117 ? 0.666 0.859 -12.278 1.00 91.44 117 LEU A N 1
ATOM 893 C CA . LEU A 1 117 ? 0.373 -0.364 -13.025 1.00 91.44 117 LEU A CA 1
ATOM 894 C C . LEU A 1 117 ? 0.307 -0.112 -14.536 1.00 91.44 117 LEU A C 1
ATOM 896 O O . LEU A 1 117 ? 0.745 -0.965 -15.305 1.00 91.44 117 LEU A O 1
ATOM 900 N N . GLY A 1 118 ? -0.167 1.059 -14.968 1.00 90.69 118 GLY A N 1
ATOM 901 C CA . GLY A 1 118 ? -0.095 1.490 -16.367 1.00 90.69 118 GLY A CA 1
ATOM 902 C C . GLY A 1 118 ? 1.341 1.652 -16.883 1.00 90.69 118 GLY A C 1
ATOM 903 O O . GLY A 1 118 ? 1.587 1.486 -18.075 1.00 90.69 118 GLY A O 1
ATOM 904 N N . PHE A 1 119 ? 2.300 1.910 -15.991 1.00 89.88 119 PHE A N 1
ATOM 905 C CA . PHE A 1 119 ? 3.731 1.967 -16.294 1.00 89.88 119 PHE A CA 1
ATOM 906 C C . PHE A 1 119 ? 4.476 0.666 -15.969 1.00 89.88 119 PHE A C 1
ATOM 908 O O . PHE A 1 119 ? 5.703 0.687 -15.876 1.00 89.88 119 PHE A O 1
ATOM 915 N N . ALA A 1 120 ? 3.776 -0.466 -15.825 1.00 89.25 120 ALA A N 1
ATOM 916 C CA . ALA A 1 120 ? 4.383 -1.747 -15.456 1.00 89.25 120 ALA A CA 1
ATOM 917 C C . ALA A 1 120 ? 5.589 -2.143 -16.332 1.00 89.25 120 ALA A C 1
ATOM 919 O O . ALA A 1 120 ? 6.540 -2.725 -15.816 1.00 89.25 120 ALA A O 1
ATOM 920 N N . ASP A 1 121 ? 5.590 -1.777 -17.616 1.00 89.56 121 ASP A N 1
ATOM 921 C CA . ASP A 1 121 ? 6.679 -2.079 -18.558 1.00 89.56 121 ASP A CA 1
ATOM 922 C C . ASP A 1 121 ? 7.983 -1.311 -18.271 1.00 89.56 121 ASP A C 1
ATOM 924 O O . ASP A 1 121 ? 9.045 -1.686 -18.763 1.00 89.56 121 ASP A O 1
ATOM 928 N N . ARG A 1 122 ? 7.923 -0.229 -17.483 1.00 89.31 122 ARG A N 1
ATOM 929 C CA . ARG A 1 122 ? 9.104 0.549 -17.067 1.00 89.31 122 ARG A CA 1
ATOM 930 C C . ARG A 1 122 ? 9.807 -0.045 -15.852 1.00 89.31 122 ARG A C 1
ATOM 932 O O . ARG A 1 122 ? 10.933 0.345 -15.554 1.00 89.31 122 ARG A O 1
ATOM 939 N N . PHE A 1 123 ? 9.158 -0.962 -15.141 1.00 91.12 123 PHE A N 1
ATOM 940 C CA . PHE A 1 123 ? 9.771 -1.613 -13.996 1.00 91.12 123 PHE A CA 1
ATOM 941 C C . PHE A 1 123 ? 10.803 -2.646 -14.462 1.00 91.12 123 PHE A C 1
ATOM 943 O O . PHE A 1 123 ? 10.558 -3.375 -15.427 1.00 91.12 123 PHE A O 1
ATOM 950 N N . PRO A 1 124 ? 11.936 -2.785 -13.751 1.00 89.56 124 PRO A N 1
ATOM 951 C CA . PRO A 1 124 ? 12.856 -3.887 -13.983 1.00 89.56 124 PRO A CA 1
ATOM 952 C C . PRO A 1 124 ? 12.150 -5.249 -13.860 1.00 89.56 124 PRO A C 1
ATOM 954 O O . PRO A 1 124 ? 11.240 -5.405 -13.034 1.00 89.56 124 PRO A O 1
ATOM 957 N N . PRO A 1 125 ? 12.575 -6.269 -14.626 1.00 87.19 125 PRO A N 1
ATOM 958 C CA . PRO A 1 125 ? 12.039 -7.614 -14.472 1.00 87.19 125 PRO A CA 1
ATOM 959 C C . PRO A 1 125 ? 12.262 -8.106 -13.036 1.00 87.19 125 PRO A C 1
ATOM 961 O O . PRO A 1 125 ? 13.336 -7.917 -12.468 1.00 87.19 125 PRO A O 1
ATOM 964 N N . PHE A 1 126 ? 11.236 -8.736 -12.454 1.00 85.88 126 PHE A N 1
ATOM 965 C CA . PHE A 1 126 ? 11.214 -9.180 -11.050 1.00 85.88 126 PHE A CA 1
ATOM 966 C C . PHE A 1 126 ? 11.363 -8.052 -10.014 1.00 85.88 126 PHE A C 1
ATOM 968 O O . PHE A 1 126 ? 11.768 -8.308 -8.881 1.00 85.88 126 PHE A O 1
ATOM 975 N N . SER A 1 127 ? 11.013 -6.812 -10.376 1.00 89.56 127 SER A N 1
ATOM 976 C CA . SER A 1 127 ? 11.003 -5.699 -9.427 1.00 89.56 127 SER A CA 1
ATOM 977 C C . SER A 1 127 ? 10.051 -5.967 -8.259 1.00 89.56 127 SER A C 1
ATOM 979 O O . SER A 1 127 ? 8.869 -6.286 -8.434 1.00 89.56 127 SER A O 1
ATOM 981 N N . GLN A 1 128 ? 10.582 -5.786 -7.052 1.00 92.88 128 GLN A N 1
ATOM 982 C CA . GLN A 1 128 ? 9.816 -5.842 -5.816 1.00 92.88 128 GLN A CA 1
ATOM 983 C C . GLN A 1 128 ? 8.767 -4.722 -5.752 1.00 92.88 128 GLN A C 1
ATOM 985 O O . GLN A 1 128 ? 7.687 -4.938 -5.204 1.00 92.88 128 GLN A O 1
ATOM 990 N N . ASP A 1 129 ? 9.037 -3.574 -6.374 1.00 92.12 129 ASP A N 1
ATOM 991 C CA . ASP A 1 129 ? 8.129 -2.427 -6.391 1.00 92.12 129 ASP A CA 1
ATOM 992 C C . ASP A 1 129 ? 6.874 -2.731 -7.210 1.00 92.12 129 ASP A C 1
ATOM 994 O O . ASP A 1 129 ? 5.760 -2.482 -6.755 1.00 92.12 129 ASP A O 1
ATOM 998 N N . LEU A 1 130 ? 7.025 -3.368 -8.377 1.00 92.88 130 LEU A N 1
ATOM 999 C CA . LEU A 1 130 ? 5.882 -3.798 -9.188 1.00 92.88 130 LEU A CA 1
ATOM 1000 C C . LEU A 1 130 ? 5.009 -4.804 -8.427 1.00 92.88 130 LEU A C 1
ATOM 1002 O O . LEU A 1 130 ? 3.777 -4.732 -8.473 1.00 92.88 130 LEU A O 1
ATOM 1006 N N . PHE A 1 131 ? 5.645 -5.747 -7.724 1.00 92.88 131 PHE A N 1
ATOM 1007 C CA . PHE A 1 131 ? 4.935 -6.700 -6.875 1.00 92.88 131 PHE A CA 1
ATOM 1008 C C . PHE A 1 131 ? 4.174 -5.982 -5.756 1.00 92.88 131 PHE A C 1
ATOM 1010 O O . PHE A 1 131 ? 2.988 -6.247 -5.560 1.00 92.88 131 PHE A O 1
ATOM 1017 N N . LEU A 1 132 ? 4.820 -5.039 -5.068 1.00 93.12 132 LEU A N 1
ATOM 1018 C CA . LEU A 1 132 ? 4.215 -4.262 -3.990 1.00 93.12 132 LEU A CA 1
ATOM 1019 C C . LEU A 1 132 ? 3.011 -3.455 -4.485 1.00 93.12 132 LEU A C 1
ATOM 1021 O O . LEU A 1 132 ? 1.960 -3.490 -3.845 1.00 93.12 132 LEU A O 1
ATOM 1025 N N . VAL A 1 133 ? 3.123 -2.779 -5.630 1.00 93.12 133 VAL A N 1
ATOM 1026 C CA . VAL A 1 133 ? 2.023 -2.007 -6.232 1.00 93.12 133 VAL A CA 1
ATOM 1027 C C . VAL A 1 133 ? 0.828 -2.917 -6.541 1.00 93.12 133 VAL A C 1
ATOM 1029 O O . VAL A 1 133 ? -0.297 -2.606 -6.143 1.00 93.12 133 VAL A O 1
ATOM 1032 N N . ARG A 1 134 ? 1.056 -4.080 -7.171 1.00 93.00 134 ARG A N 1
ATOM 1033 C CA . ARG A 1 134 ? -0.013 -5.061 -7.448 1.00 93.00 134 ARG A CA 1
ATOM 1034 C C . ARG A 1 134 ? -0.666 -5.571 -6.167 1.00 93.00 134 ARG A C 1
ATOM 1036 O O . ARG A 1 134 ? -1.888 -5.531 -6.057 1.00 93.00 134 ARG A O 1
ATOM 1043 N N . GLN A 1 135 ? 0.145 -5.990 -5.196 1.00 94.38 135 GLN A N 1
ATOM 1044 C CA . GLN A 1 135 ? -0.319 -6.528 -3.916 1.00 94.38 135 GLN A CA 1
ATOM 1045 C C . GLN A 1 135 ? -1.105 -5.489 -3.107 1.00 94.38 135 GLN A C 1
ATOM 1047 O O . GLN A 1 135 ? -2.063 -5.815 -2.401 1.00 94.38 135 GLN A O 1
ATOM 1052 N N . THR A 1 136 ? -0.714 -4.221 -3.223 1.00 90.44 136 THR A N 1
ATOM 1053 C CA . THR A 1 136 ? -1.410 -3.099 -2.597 1.00 90.44 136 THR A CA 1
ATOM 1054 C C . THR A 1 136 ? -2.811 -2.938 -3.168 1.00 90.44 136 THR A C 1
ATOM 1056 O O . THR A 1 136 ? -3.769 -2.826 -2.399 1.00 90.44 136 THR A O 1
ATOM 1059 N N . ALA A 1 137 ? -2.930 -2.976 -4.498 1.00 90.25 137 ALA A N 1
ATOM 1060 C CA . ALA A 1 137 ? -4.199 -2.876 -5.212 1.00 90.25 137 ALA A CA 1
ATOM 1061 C C . ALA A 1 137 ? -5.152 -4.024 -4.854 1.00 90.25 137 ALA A C 1
ATOM 1063 O O . ALA A 1 137 ? -6.330 -3.801 -4.570 1.00 90.25 137 ALA A O 1
ATOM 1064 N N . SER A 1 138 ? -4.635 -5.256 -4.894 1.00 91.56 138 SER A N 1
ATOM 1065 C CA . SER A 1 138 ? -5.451 -6.469 -4.846 1.00 91.56 138 SER A CA 1
ATOM 1066 C C . SER A 1 138 ? -5.794 -6.919 -3.433 1.00 91.56 138 SER A C 1
ATOM 1068 O O . SER A 1 138 ? -6.891 -7.430 -3.204 1.00 91.56 138 SER A O 1
ATOM 1070 N N . ASP A 1 139 ? -4.876 -6.743 -2.483 1.00 92.00 139 ASP A N 1
ATOM 1071 C CA . ASP A 1 139 ? -4.992 -7.375 -1.172 1.00 92.00 139 ASP A CA 1
ATOM 1072 C C . ASP A 1 139 ? -4.882 -6.393 -0.022 1.00 92.00 139 ASP A C 1
ATOM 1074 O O . ASP A 1 139 ? -5.776 -6.364 0.822 1.00 92.00 139 ASP A O 1
ATOM 1078 N N . TYR A 1 140 ? -3.806 -5.609 0.051 1.00 91.06 140 TYR A N 1
ATOM 1079 C CA . TYR A 1 140 ? -3.535 -4.834 1.262 1.00 91.06 140 TYR A CA 1
ATOM 1080 C C . TYR A 1 140 ? -4.580 -3.737 1.483 1.00 91.06 140 TYR A C 1
ATOM 1082 O O . TYR A 1 140 ? -5.239 -3.723 2.520 1.00 91.06 140 TYR A O 1
ATOM 1090 N N . LEU A 1 141 ? -4.797 -2.864 0.495 1.00 91.44 141 LEU A N 1
ATOM 1091 C CA . LEU A 1 141 ? -5.744 -1.757 0.617 1.00 91.44 141 LEU A CA 1
ATOM 1092 C C . LEU A 1 141 ? -7.191 -2.223 0.887 1.00 91.44 141 LEU A C 1
ATOM 1094 O O . LEU A 1 141 ? -7.779 -1.746 1.862 1.00 91.44 141 LEU A O 1
ATOM 1098 N N . PRO A 1 142 ? -7.779 -3.158 0.106 1.00 90.44 142 PRO A N 1
ATOM 1099 C CA . PRO A 1 142 ? -9.136 -3.628 0.380 1.00 90.44 142 PRO A CA 1
ATOM 1100 C C . PRO A 1 142 ? -9.245 -4.328 1.739 1.00 90.44 142 PRO A C 1
ATOM 1102 O O . PRO A 1 142 ? -10.169 -4.038 2.495 1.00 90.44 142 PRO A O 1
ATOM 1105 N N . ARG A 1 143 ? -8.275 -5.177 2.112 1.00 90.31 143 ARG A N 1
ATOM 1106 C CA . ARG A 1 143 ? -8.287 -5.882 3.404 1.00 90.31 143 ARG A CA 1
ATOM 1107 C C . ARG A 1 143 ? -8.226 -4.924 4.587 1.00 90.31 143 ARG A C 1
ATOM 1109 O O . ARG A 1 143 ? -8.930 -5.134 5.573 1.00 90.31 143 ARG A O 1
ATOM 1116 N N . THR A 1 144 ? -7.384 -3.900 4.513 1.00 90.38 144 THR A N 1
ATOM 1117 C CA . THR A 1 144 ? -7.218 -2.915 5.588 1.00 90.38 144 THR A CA 1
ATOM 1118 C C . THR A 1 144 ? -8.505 -2.114 5.801 1.00 90.38 144 THR A C 1
ATOM 1120 O O . THR A 1 144 ? -8.942 -1.931 6.939 1.00 90.38 144 THR A O 1
ATOM 1123 N N . ILE A 1 145 ? -9.177 -1.724 4.714 1.00 89.81 145 ILE A N 1
ATOM 1124 C CA . ILE A 1 145 ? -10.479 -1.047 4.768 1.00 89.81 145 ILE A CA 1
ATOM 1125 C C . ILE A 1 145 ? -11.561 -1.967 5.342 1.00 89.81 145 ILE A C 1
ATOM 1127 O O . ILE A 1 145 ? -12.280 -1.564 6.256 1.00 89.81 145 ILE A O 1
ATOM 1131 N N . ASP A 1 146 ? -11.655 -3.203 4.849 1.00 88.94 146 ASP A N 1
ATOM 1132 C CA . ASP A 1 146 ? -12.633 -4.187 5.323 1.00 88.94 146 ASP A CA 1
ATOM 1133 C C . ASP A 1 146 ? -12.448 -4.487 6.814 1.00 88.94 146 ASP A C 1
ATOM 1135 O O . ASP A 1 146 ? -13.422 -4.618 7.557 1.00 88.94 146 ASP A O 1
ATOM 1139 N N . THR A 1 147 ? -11.194 -4.545 7.270 1.00 88.19 147 THR A N 1
ATOM 1140 C CA . THR A 1 147 ? -10.857 -4.753 8.682 1.00 88.19 147 THR A CA 1
ATOM 1141 C C . THR A 1 147 ? -11.368 -3.599 9.539 1.00 88.19 147 THR A C 1
ATOM 1143 O O . THR A 1 147 ? -11.992 -3.846 10.567 1.00 88.19 147 THR A O 1
ATOM 1146 N N . PHE A 1 148 ? -11.173 -2.349 9.106 1.00 86.75 148 PHE A N 1
ATOM 1147 C CA . PHE A 1 148 ? -11.688 -1.177 9.819 1.00 86.75 148 PHE A CA 1
ATOM 1148 C C . PHE A 1 148 ? -13.222 -1.129 9.830 1.00 86.75 148 PHE A C 1
ATOM 1150 O O . PHE A 1 148 ? -13.830 -0.921 10.879 1.00 86.75 148 PHE A O 1
ATOM 1157 N N . LEU A 1 149 ? -13.855 -1.372 8.679 1.00 87.56 149 LEU A N 1
ATOM 1158 C CA . LEU A 1 149 ? -15.315 -1.415 8.540 1.00 87.56 149 LEU A CA 1
ATOM 1159 C C . LEU A 1 149 ? -15.960 -2.558 9.341 1.00 87.56 149 LEU A C 1
ATOM 1161 O O . LEU A 1 149 ? -17.145 -2.489 9.671 1.00 87.56 149 LEU A O 1
ATOM 1165 N N . GLY A 1 150 ? -15.196 -3.609 9.645 1.00 84.69 150 GLY A N 1
ATOM 1166 C CA . GLY A 1 150 ? -15.625 -4.728 10.479 1.00 84.69 150 GLY A CA 1
ATOM 1167 C C . GLY A 1 150 ? -15.606 -4.447 11.985 1.00 84.69 150 GLY A C 1
ATOM 1168 O O . GLY A 1 150 ? -16.175 -5.234 12.743 1.00 84.69 150 GLY A O 1
ATOM 1169 N N . LEU A 1 151 ? -14.975 -3.359 12.440 1.00 83.50 151 LEU A N 1
ATOM 1170 C CA . LEU A 1 151 ? -14.881 -3.049 13.868 1.00 83.50 151 LEU A CA 1
ATOM 1171 C C . LEU A 1 151 ? -16.232 -2.584 14.445 1.00 83.50 151 LEU A C 1
ATOM 1173 O O . LEU A 1 151 ? -17.003 -1.915 13.765 1.00 83.50 151 LEU A O 1
ATOM 1177 N N . PRO A 1 152 ? -16.546 -2.869 15.720 1.00 79.56 152 PRO A N 1
ATOM 1178 C CA . PRO A 1 152 ? -17.679 -2.235 16.392 1.00 79.56 152 PRO A CA 1
ATOM 1179 C C . PRO A 1 152 ? -17.458 -0.718 16.500 1.00 79.56 152 PRO A C 1
ATOM 1181 O O . PRO A 1 152 ? -16.354 -0.289 16.837 1.00 79.56 152 PRO A O 1
ATOM 1184 N N . ARG A 1 153 ? -18.498 0.104 16.287 1.00 72.12 153 ARG A N 1
ATOM 1185 C CA . ARG A 1 153 ? -18.398 1.581 16.354 1.00 72.12 153 ARG A CA 1
ATOM 1186 C C . ARG A 1 153 ? -17.797 2.070 17.678 1.00 72.12 153 ARG A C 1
ATOM 1188 O O . ARG A 1 153 ? -16.928 2.931 17.668 1.00 72.12 153 ARG A O 1
ATOM 1195 N N . ASP A 1 154 ? -18.176 1.439 18.789 1.00 73.62 154 ASP A N 1
ATOM 1196 C CA . ASP A 1 154 ? -17.686 1.762 20.139 1.00 73.62 154 ASP A CA 1
ATOM 1197 C C . ASP A 1 154 ? -16.177 1.518 20.315 1.00 73.62 154 ASP A C 1
ATOM 1199 O O . ASP A 1 154 ? -15.562 2.000 21.264 1.00 73.62 154 ASP A O 1
ATOM 1203 N N . SER A 1 155 ? -15.571 0.743 19.409 1.00 74.69 155 SER A N 1
ATOM 1204 C CA . SER A 1 155 ? -14.132 0.472 19.384 1.00 74.69 155 SER A CA 1
ATOM 1205 C C . SER A 1 155 ? -13.364 1.419 18.462 1.00 74.69 155 SER A C 1
ATOM 1207 O O . SER A 1 155 ? -12.143 1.458 18.553 1.00 74.69 155 SER A O 1
ATOM 1209 N N . VAL A 1 156 ? -14.042 2.188 17.598 1.00 75.81 156 VAL A N 1
ATOM 1210 C CA . VAL A 1 156 ? -13.388 3.086 16.627 1.00 75.81 156 VAL A CA 1
ATOM 1211 C C . VAL A 1 156 ? -12.679 4.246 17.326 1.00 75.81 156 VAL A C 1
ATOM 1213 O O . VAL A 1 156 ? -11.553 4.586 16.970 1.00 75.81 156 VAL A O 1
ATOM 1216 N N . ASP A 1 157 ? -13.318 4.799 18.356 1.00 74.88 157 ASP A N 1
ATOM 1217 C CA . ASP A 1 157 ? -12.797 5.925 19.141 1.00 74.88 157 ASP A CA 1
ATOM 1218 C C . ASP A 1 157 ? -12.054 5.470 20.406 1.00 74.88 157 ASP A C 1
ATOM 1220 O O . ASP A 1 157 ? -11.500 6.285 21.145 1.00 74.88 157 ASP A O 1
ATOM 1224 N N . LYS A 1 158 ? -12.021 4.157 20.668 1.00 75.19 158 LYS A N 1
ATOM 1225 C CA . LYS A 1 158 ? -11.337 3.598 21.829 1.00 75.19 158 LYS A CA 1
ATOM 1226 C C . LYS A 1 158 ? -9.870 3.315 21.488 1.00 75.19 158 LYS A C 1
ATOM 1228 O O . LYS A 1 158 ? -9.593 2.708 20.452 1.00 75.19 158 LYS A O 1
ATOM 1233 N N . PRO A 1 159 ? -8.916 3.693 22.353 1.00 71.75 159 PRO A N 1
ATOM 1234 C CA . PRO A 1 159 ? -7.527 3.297 22.175 1.00 71.75 159 PRO A CA 1
ATOM 1235 C C . PRO A 1 159 ? -7.409 1.768 22.231 1.00 71.75 159 PRO A C 1
ATOM 1237 O O . PRO A 1 159 ? -7.819 1.145 23.213 1.00 71.75 159 PRO A O 1
ATOM 1240 N N . LEU A 1 160 ? -6.877 1.166 21.164 1.00 66.62 160 LEU A N 1
ATOM 1241 C CA . LEU A 1 160 ? -6.670 -0.288 21.069 1.00 66.62 160 LEU A CA 1
ATOM 1242 C C . LEU A 1 160 ? -5.266 -0.710 21.513 1.00 66.62 160 LEU A C 1
ATOM 1244 O O . LEU A 1 160 ? -5.068 -1.841 21.949 1.00 66.62 160 LEU A O 1
ATOM 1248 N N . THR A 1 161 ? -4.299 0.199 21.411 1.00 64.38 161 THR A N 1
ATOM 1249 C CA . THR A 1 161 ? -2.882 -0.071 21.672 1.00 64.38 161 THR A CA 1
ATOM 1250 C C . THR A 1 161 ? -2.448 0.582 22.982 1.00 64.38 161 THR A C 1
ATOM 1252 O O . THR A 1 161 ? -2.993 1.612 23.378 1.00 64.38 161 THR A O 1
ATOM 1255 N N . ALA A 1 162 ? -1.416 0.029 23.629 1.00 61.94 162 ALA A N 1
ATOM 1256 C CA . ALA A 1 162 ? -0.776 0.619 24.811 1.00 61.94 162 ALA A CA 1
ATOM 1257 C C . ALA A 1 162 ? -0.306 2.076 24.593 1.00 61.94 162 ALA A C 1
ATOM 1259 O O . ALA A 1 162 ? -0.212 2.846 25.540 1.00 61.94 162 ALA A O 1
ATOM 1260 N N . GLU A 1 163 ? -0.067 2.464 23.337 1.00 66.00 163 GLU A N 1
ATOM 1261 C CA . GLU A 1 163 ? 0.291 3.822 22.910 1.00 66.00 163 GLU A CA 1
ATOM 1262 C C . GLU A 1 163 ? -0.897 4.802 22.867 1.00 66.00 163 GLU A C 1
ATOM 1264 O O . GLU A 1 163 ? -0.711 5.977 22.566 1.00 66.00 163 GLU A O 1
ATOM 1269 N N . GLY A 1 164 ? -2.128 4.347 23.120 1.00 74.25 164 GLY A N 1
ATOM 1270 C CA . GLY A 1 164 ? -3.318 5.203 23.104 1.00 74.25 164 GLY A CA 1
ATOM 1271 C C . GLY A 1 164 ? -3.852 5.548 21.707 1.00 74.25 164 GLY A C 1
ATOM 1272 O O . GLY A 1 164 ? -4.780 6.344 21.592 1.00 74.25 164 GLY A O 1
ATOM 1273 N N . LYS A 1 165 ? -3.306 4.953 20.639 1.00 78.06 165 LYS A N 1
ATOM 1274 C CA . LYS A 1 165 ? -3.779 5.178 19.265 1.00 78.06 165 LYS A CA 1
ATOM 1275 C C . LYS A 1 165 ? -5.150 4.541 19.045 1.00 78.06 165 LYS A C 1
ATOM 1277 O O . LYS A 1 165 ? -5.376 3.376 19.395 1.00 78.06 165 LYS A O 1
ATOM 1282 N N . THR A 1 166 ? -6.055 5.303 18.439 1.00 85.25 166 THR A N 1
ATOM 1283 C CA . THR A 1 166 ? -7.347 4.787 17.978 1.00 85.25 166 THR A CA 1
ATOM 1284 C C . THR A 1 166 ? -7.162 4.020 16.662 1.00 85.25 166 THR A C 1
ATOM 1286 O O . THR A 1 166 ? -6.277 4.362 15.872 1.00 85.25 166 THR A O 1
ATOM 1289 N N . PRO A 1 167 ? -7.982 2.996 16.368 1.00 83.44 167 PRO A N 1
ATOM 1290 C CA . PRO A 1 167 ? -7.915 2.269 15.094 1.00 83.44 167 PRO A CA 1
ATOM 1291 C C . PRO A 1 167 ? -8.067 3.178 13.871 1.00 83.44 167 PRO A C 1
ATOM 1293 O O . PRO A 1 167 ? -7.472 2.911 12.831 1.00 83.44 167 PRO A O 1
ATOM 1296 N N . LEU A 1 168 ? -8.821 4.274 13.987 1.00 84.62 168 LEU A N 1
ATOM 1297 C CA . LEU A 1 168 ? -8.933 5.277 12.927 1.00 84.62 168 LEU A CA 1
ATOM 1298 C C . LEU A 1 168 ? -7.602 5.998 12.679 1.00 84.62 168 LEU A C 1
ATOM 1300 O O . LEU A 1 168 ? -7.239 6.249 11.530 1.00 84.62 168 LEU A O 1
ATOM 1304 N N . GLN A 1 169 ? -6.871 6.333 13.741 1.00 86.25 169 GLN A N 1
ATOM 1305 C CA . GLN A 1 169 ? -5.571 6.990 13.634 1.00 86.25 169 GLN A CA 1
ATOM 1306 C C . GLN A 1 169 ? -4.501 6.044 13.081 1.00 86.25 169 GLN A C 1
ATOM 1308 O O . GLN A 1 169 ? -3.686 6.452 12.254 1.00 86.25 169 GLN A O 1
ATOM 1313 N N . GLU A 1 170 ? -4.540 4.778 13.488 1.00 88.31 170 GLU A N 1
ATOM 1314 C CA . GLU A 1 170 ? -3.674 3.735 12.940 1.00 88.31 170 GLU A CA 1
ATOM 1315 C C . GLU A 1 170 ? -3.936 3.534 11.440 1.00 88.31 170 GLU A C 1
ATOM 1317 O O . GLU A 1 170 ? -3.002 3.581 10.643 1.00 88.31 170 GLU A O 1
ATOM 1322 N N . LEU A 1 171 ? -5.208 3.437 11.030 1.00 87.94 171 LEU A N 1
ATOM 1323 C CA . LEU A 1 171 ? -5.584 3.346 9.616 1.00 87.94 171 LEU A CA 1
ATOM 1324 C C . LEU A 1 171 ? -5.044 4.529 8.805 1.00 87.94 171 LEU A C 1
ATOM 1326 O O . LEU A 1 171 ? -4.454 4.330 7.746 1.00 87.94 171 LEU A O 1
ATOM 1330 N N . LYS A 1 172 ? -5.227 5.760 9.298 1.00 90.06 172 LYS A N 1
ATOM 1331 C CA . LYS A 1 172 ? -4.701 6.961 8.630 1.00 90.06 172 LYS A CA 1
ATOM 1332 C C . LYS A 1 172 ? -3.181 6.890 8.474 1.00 90.06 172 LYS A C 1
ATOM 1334 O O . LYS A 1 172 ? -2.681 7.119 7.381 1.00 90.06 172 LYS A O 1
ATOM 1339 N N . THR A 1 173 ? -2.475 6.493 9.530 1.00 90.38 173 THR A N 1
ATOM 1340 C CA . THR A 1 173 ? -1.009 6.366 9.523 1.00 90.38 173 THR A CA 1
ATOM 1341 C C . THR A 1 173 ? -0.536 5.331 8.499 1.00 90.38 173 THR A C 1
ATOM 1343 O O . THR A 1 173 ? 0.408 5.584 7.755 1.00 90.38 173 THR A O 1
ATOM 1346 N N . GLN A 1 174 ? -1.212 4.181 8.417 1.00 91.81 174 GLN A N 1
ATOM 1347 C CA . GLN A 1 174 ? -0.892 3.137 7.441 1.00 91.81 174 GLN A CA 1
ATOM 1348 C C . GLN A 1 174 ? -1.126 3.600 6.001 1.00 91.81 174 GLN A C 1
ATOM 1350 O O . GLN A 1 174 ? -0.290 3.349 5.134 1.00 91.81 174 GLN A O 1
ATOM 1355 N N . LEU A 1 175 ? -2.237 4.297 5.744 1.00 92.31 175 LEU A N 1
ATOM 1356 C CA . LEU A 1 175 ? -2.522 4.858 4.423 1.00 92.31 175 LEU A CA 1
ATOM 1357 C C . LEU A 1 175 ? -1.512 5.942 4.035 1.00 92.31 175 LEU A C 1
ATOM 1359 O O . LEU A 1 175 ? -1.076 5.964 2.891 1.00 92.31 175 LEU A O 1
ATOM 1363 N N . ASP A 1 176 ? -1.101 6.795 4.973 1.00 92.06 176 ASP A N 1
ATOM 1364 C CA . ASP A 1 176 ? -0.098 7.837 4.722 1.00 92.06 176 ASP A CA 1
ATOM 1365 C C . ASP A 1 176 ? 1.274 7.243 4.390 1.00 92.06 176 ASP A C 1
ATOM 1367 O O . ASP A 1 176 ? 1.937 7.685 3.451 1.00 92.06 176 ASP A O 1
ATOM 1371 N N . LEU A 1 177 ? 1.686 6.201 5.117 1.00 93.00 177 LEU A N 1
ATOM 1372 C CA . LEU A 1 177 ? 2.923 5.481 4.822 1.00 93.00 177 LEU A CA 1
ATOM 1373 C C . LEU A 1 177 ? 2.867 4.819 3.443 1.00 93.00 177 LEU A C 1
ATOM 1375 O O . LEU A 1 177 ? 3.841 4.865 2.693 1.00 93.00 177 LEU A O 1
ATOM 1379 N N . LEU A 1 178 ? 1.731 4.210 3.103 1.00 92.50 178 LEU A N 1
ATOM 1380 C CA . LEU A 1 178 ? 1.535 3.580 1.806 1.00 92.50 178 LEU A CA 1
ATOM 1381 C C . LEU A 1 178 ? 1.584 4.605 0.667 1.00 92.50 178 LEU A C 1
ATOM 1383 O O . LEU A 1 178 ? 2.235 4.357 -0.344 1.00 92.50 178 LEU A O 1
ATOM 1387 N N . ASP A 1 179 ? 0.941 5.756 0.845 1.00 91.69 179 ASP A N 1
ATOM 1388 C CA . ASP A 1 179 ? 0.945 6.844 -0.132 1.00 91.69 179 ASP A CA 1
ATOM 1389 C C . ASP A 1 179 ? 2.367 7.359 -0.398 1.00 91.69 179 ASP A C 1
ATOM 1391 O O . ASP A 1 179 ? 2.790 7.448 -1.552 1.00 91.69 179 ASP A O 1
ATOM 1395 N N . ALA A 1 180 ? 3.144 7.585 0.667 1.00 93.69 180 ALA A N 1
ATOM 1396 C CA . ALA A 1 180 ? 4.546 7.983 0.562 1.00 93.69 180 ALA A CA 1
ATOM 1397 C C . ALA A 1 180 ? 5.391 6.938 -0.186 1.00 93.69 180 ALA A C 1
ATOM 1399 O O . ALA A 1 180 ? 6.223 7.295 -1.019 1.00 93.69 180 ALA A O 1
ATOM 1400 N N . LYS A 1 181 ? 5.154 5.642 0.056 1.00 93.00 181 LYS A N 1
ATOM 1401 C CA . LYS A 1 181 ? 5.859 4.569 -0.660 1.00 93.00 181 LYS A CA 1
ATOM 1402 C C . LYS A 1 181 ? 5.522 4.514 -2.142 1.00 93.00 181 LYS A C 1
ATOM 1404 O O . LYS A 1 181 ? 6.415 4.290 -2.954 1.00 93.00 181 LYS A O 1
ATOM 1409 N N . LEU A 1 182 ? 4.269 4.747 -2.514 1.00 91.94 182 LEU A N 1
ATOM 1410 C CA . LEU A 1 182 ? 3.891 4.823 -3.925 1.00 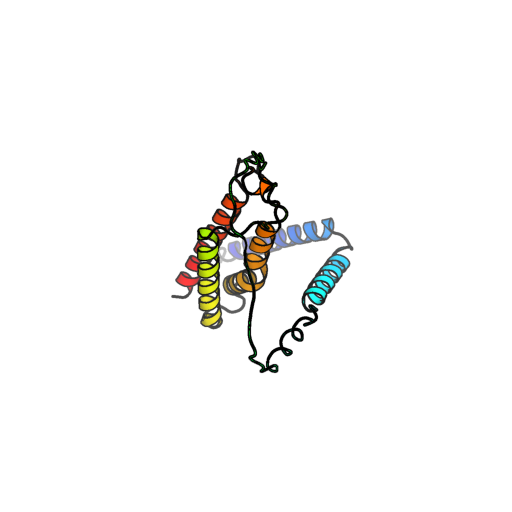91.94 182 LEU A CA 1
ATOM 1411 C C . LEU A 1 182 ? 4.508 6.047 -4.613 1.00 91.94 182 LEU A C 1
ATOM 1413 O O . LEU A 1 182 ? 4.894 5.943 -5.775 1.00 91.94 182 LEU A O 1
ATOM 1417 N N . ASP A 1 183 ? 4.659 7.167 -3.903 1.00 91.94 183 ASP A N 1
ATOM 1418 C CA . ASP A 1 183 ? 5.349 8.350 -4.431 1.00 91.94 183 ASP A CA 1
ATOM 1419 C C . ASP A 1 183 ? 6.851 8.116 -4.627 1.00 91.94 183 ASP A C 1
ATOM 1421 O O . ASP A 1 183 ? 7.392 8.517 -5.657 1.00 91.94 183 ASP A O 1
ATOM 1425 N N . GLU A 1 184 ? 7.519 7.434 -3.692 1.00 92.31 184 GLU A N 1
ATOM 1426 C CA . GLU A 1 184 ? 8.923 7.019 -3.851 1.00 92.31 184 GLU A CA 1
ATOM 1427 C C . GLU A 1 184 ? 9.100 6.155 -5.113 1.00 92.31 184 GLU A C 1
ATOM 1429 O O . GLU A 1 184 ? 9.987 6.412 -5.930 1.00 92.31 184 GLU A O 1
ATOM 1434 N N . ILE A 1 185 ? 8.215 5.171 -5.316 1.00 91.50 185 ILE A N 1
ATOM 1435 C CA . ILE A 1 185 ? 8.238 4.302 -6.501 1.00 91.50 185 ILE A CA 1
ATOM 1436 C C . ILE A 1 185 ? 7.967 5.113 -7.774 1.00 91.50 185 ILE A C 1
ATOM 1438 O O . ILE A 1 185 ? 8.653 4.932 -8.777 1.00 91.50 185 ILE A O 1
ATOM 1442 N N . ALA A 1 186 ? 6.995 6.027 -7.749 1.00 90.19 186 ALA A N 1
ATOM 1443 C CA . ALA A 1 186 ? 6.684 6.876 -8.897 1.00 90.19 186 ALA A CA 1
ATOM 1444 C C . ALA A 1 186 ? 7.875 7.749 -9.309 1.00 90.19 186 ALA A C 1
ATOM 1446 O O . ALA A 1 186 ? 8.137 7.893 -10.501 1.00 90.19 186 ALA A O 1
ATOM 1447 N N . GLN A 1 187 ? 8.605 8.300 -8.337 1.00 90.56 187 GLN A N 1
ATOM 1448 C CA . GLN A 1 187 ? 9.810 9.095 -8.582 1.00 90.56 187 GLN A CA 1
ATOM 1449 C C . GLN A 1 187 ? 10.950 8.254 -9.160 1.00 90.56 187 GLN A C 1
ATOM 1451 O O . GLN A 1 187 ? 11.672 8.737 -10.024 1.00 90.56 187 GLN A O 1
ATOM 1456 N N . ALA A 1 188 ? 11.091 6.994 -8.743 1.00 89.00 188 ALA A N 1
ATOM 1457 C CA . ALA A 1 188 ? 12.115 6.093 -9.274 1.00 89.00 188 ALA A CA 1
ATOM 1458 C C . ALA A 1 188 ? 11.907 5.716 -10.758 1.00 89.00 188 ALA A C 1
ATOM 1460 O O . ALA A 1 188 ? 12.836 5.225 -11.397 1.00 89.00 188 ALA A O 1
ATOM 1461 N N . LEU A 1 189 ? 10.701 5.924 -11.303 1.00 84.56 189 LEU A N 1
ATOM 1462 C CA . LEU A 1 189 ? 10.345 5.633 -12.701 1.00 84.56 189 LEU A CA 1
ATOM 1463 C C . LEU A 1 189 ? 10.419 6.854 -13.636 1.00 84.56 189 LEU A C 1
ATOM 1465 O O . LEU A 1 189 ? 10.150 6.706 -14.837 1.00 84.56 189 LEU A O 1
ATOM 1469 N N . GLN A 1 190 ? 10.679 8.045 -13.087 1.00 79.62 190 GLN A N 1
ATOM 1470 C CA . GLN A 1 190 ? 10.860 9.289 -13.846 1.00 79.62 190 GLN A CA 1
ATOM 1471 C C . GLN A 1 190 ? 12.273 9.377 -14.417 1.00 79.62 190 GLN A C 1
ATOM 1473 O O . GLN A 1 190 ? 12.370 9.805 -15.590 1.00 79.62 190 GLN A O 1
#

Sequence (190 aa):
MWLLFIPLLILAGLILMGSALVGAVFGLLGPAWPLVLIAVGAWMFWREDRPRRQQQYGRAVATCAKPGPRASAKQSGPVASVKSEVKPAPPQNAKPELPIDVQVKVEQIRRKVDVLLGFADRFPPFSQDLFLVRQTASDYLPRTIDTFLGLPRDSVDKPLTAEGKTPLQELKTQLDLLDAKLDEIAQALQ

Foldseek 3Di:
DPVVVVVVVVVVVVVVVVVVVVVVVDVVCDPCVVVVVVVVVVVVVVVPDPPPPDDPPPPDDDDDDDDDDDDDDDDDDDDDDDPDPPPPDDPPDDFDDQDPVLVVLLVVLLVLLVVVQVVLVLADVPDPLVVVSVCCNPPVSVVLVVVLSPDDPVQQCAQPDPVRDGSSNVSVVVSVVSSVSSVVVVVVSD